Protein AF-W6KBL8-F1 (afdb_monomer)

Solvent-accessible surface area (backbone atoms only — not comparable to full-atom values): 14976 Å² total; per-residue (Å²): 140,79,85,90,79,92,74,89,77,80,84,77,80,88,79,75,90,82,82,80,81,74,83,72,82,70,74,77,72,78,68,74,76,51,72,66,57,53,53,54,50,49,52,50,50,54,51,51,50,53,50,50,50,52,51,50,53,54,51,51,52,51,51,52,50,50,53,53,52,49,62,70,53,56,78,75,76,64,87,72,65,50,51,77,51,69,94,42,101,85,59,87,68,71,50,71,43,69,75,46,93,86,44,93,59,48,64,60,52,51,45,53,49,50,49,50,40,51,37,35,68,67,40,39,48,91,84,60,44,69,62,30,46,54,51,34,45,72,43,28,32,70,72,50,42,53,50,48,41,51,67,35,55,74,64,38,51,53,59,55,38,43,76,69,43,39,36,32,48,57,49,75,78,46,69,45,80,74,47,69,81,47,103,65,32,38,32,29,41,34,36,31,38,42,41,33,22,45,88,83,42,81,76,47,78,43,47,35,42,30,44,38,28,36,32,68,41,51,86,80,44,51,80,80,49,31,79,82,36,65,50,22,59,27,34,69,39,79,50,76,46,77,53,83,77,90,79,82,84,82,131

Secondary structure (DSSP, 8-state):
-------PPPPPPP-----------------PPPHHHHHHHHHHHHHHHHHHHHHHHHHHHHHHHHHHHHHHHGGGG----EEEE-SSTT----EEEE--TTSTTHHHHHHHHHHHHHHHHH-B-TTTHHHHHHHHHHHB-HHHHHHHIIIIIIT-HHHHHHHTTEEEEEEEEEEEEEEE-SSSEEEEEEEEEEEEEETTEEEEEEEEEEEEEEEE-GGG--HHHHTT-TT-EEEEEEEEEEEP-S-SS--

Sequence (251 aa):
MLLNRRKKAKDPPPVDDFYSDGPKSETATVRAPKAADFDLAHRRVVFLLRGAVAVIVVLLFIVAILASTLRGLMPLKEIQLGLLRMDDPTSRVVWVEPVRKSVPGVELFTEAHIKRFLVNSQTIDGVSETERFQEAVWQSHPSIWERFRRERIANGAIQKAIDSGLVRSVSVHVVQKIESMTREVDKYRAEFTMVDRIKGQEVERKLVEAIVGIAYNPKEVSLEHRYMNPLGVQVVGFSMRFKENQNQEKE

Nearest PDB structures (foldseek):
  4lso-assembly1_A  TM=7.985E-01  e=1.225E-08  Bartonella quintana JK 31
  5wio-assembly2_C  TM=7.779E-01  e=5.196E-08  Escherichia coli
  5wip-assembly2_C  TM=7.722E-01  e=2.336E-07  Escherichia coli
  5wip-assembly1_D  TM=7.802E-01  e=3.929E-07  Escherichia coli
  5wio-assembly1_D  TM=8.032E-01  e=3.336E-06  Escherichia coli

Mean predicted aligned error: 17.06 Å

Foldseek 3Di:
DYDDDDDDDDDDDDDPPPDDDDPPPPPPPPPPQDVVNVVVVVVVVVVVVVVVVVVVVVVVVVVVVVVVVVVVVVVVPDPFQFDWDDPDPPDPDTDGHRDDPPDPCVVVLLVVLVQLLCQLLPWADPPCNVVSLVSNCQQADPVVNVVSCVPCPVVCVSVVCVVQQKTKGKAWDDKAFDDQPDPFKTKIKTWIWIFIDHPRDTDDIWIKIKIWIWGWDQPPADPVCCVVRVRSIHTHDIDMDTDDDPPPPDD

pLDDT: mean 76.27, std 18.08, range [33.31, 95.62]

Structure (mmCIF, N/CA/C/O backbone):
data_AF-W6KBL8-F1
#
_entry.id   AF-W6KBL8-F1
#
loop_
_atom_site.group_PDB
_atom_site.id
_atom_site.type_symbol
_atom_site.label_atom_id
_atom_site.label_alt_id
_atom_site.label_comp_id
_atom_site.label_asym_id
_atom_site.label_entity_id
_atom_site.label_seq_id
_atom_site.pdbx_PDB_ins_code
_atom_site.Cartn_x
_atom_site.Cartn_y
_atom_site.Cartn_z
_atom_site.occupancy
_atom_site.B_iso_or_equiv
_atom_site.auth_seq_id
_atom_site.auth_comp_id
_atom_site.auth_asym_id
_atom_site.auth_atom_id
_atom_site.pdbx_PDB_model_num
ATOM 1 N N . MET A 1 1 ? 136.025 -30.888 -56.648 1.00 36.19 1 MET A N 1
ATOM 2 C CA . MET A 1 1 ? 136.359 -31.075 -58.081 1.00 36.19 1 MET A CA 1
ATOM 3 C C . MET A 1 1 ? 135.172 -31.743 -58.750 1.00 36.19 1 MET A C 1
ATOM 5 O O . MET A 1 1 ? 134.634 -32.647 -58.143 1.00 36.19 1 MET A O 1
ATOM 9 N N . LEU A 1 2 ? 134.720 -31.464 -59.962 1.00 39.53 2 LEU A N 1
ATOM 10 C CA . LEU A 1 2 ? 134.805 -30.365 -60.921 1.00 39.53 2 LEU A CA 1
ATOM 11 C C . LEU A 1 2 ? 133.921 -30.864 -62.087 1.00 39.53 2 LEU A C 1
ATOM 13 O O . LEU A 1 2 ? 134.000 -32.037 -62.429 1.00 39.53 2 LEU A O 1
ATOM 17 N N . LEU A 1 3 ? 133.153 -29.956 -62.694 1.00 39.75 3 LEU A N 1
ATOM 18 C CA . LEU A 1 3 ? 132.587 -30.007 -64.055 1.00 39.75 3 LEU A CA 1
ATOM 19 C C . LEU A 1 3 ? 131.528 -31.096 -64.383 1.00 39.75 3 LEU A C 1
ATOM 21 O O . LEU A 1 3 ? 131.789 -32.287 -64.373 1.00 39.75 3 LEU A O 1
ATOM 25 N N . ASN A 1 4 ? 130.264 -30.732 -64.627 1.00 41.12 4 ASN A N 1
ATOM 26 C CA . ASN A 1 4 ? 129.718 -30.050 -65.818 1.00 41.12 4 ASN A CA 1
ATOM 27 C C . ASN A 1 4 ? 129.502 -30.998 -67.015 1.00 41.12 4 ASN A C 1
ATOM 29 O O . ASN A 1 4 ? 130.446 -31.373 -67.702 1.00 41.12 4 ASN A O 1
ATOM 33 N N . ARG A 1 5 ? 128.232 -31.281 -67.331 1.00 45.72 5 ARG A N 1
ATOM 34 C CA . ARG A 1 5 ? 127.760 -31.472 -68.712 1.00 45.72 5 ARG A CA 1
ATOM 35 C C . ARG A 1 5 ? 126.252 -31.224 -68.782 1.00 45.72 5 ARG A C 1
ATOM 37 O O . ARG A 1 5 ? 125.441 -32.080 -68.445 1.00 45.72 5 ARG A O 1
ATOM 44 N N . ARG A 1 6 ? 125.898 -30.022 -69.247 1.00 42.78 6 ARG A N 1
ATOM 45 C CA . ARG A 1 6 ? 124.558 -29.659 -69.727 1.00 42.78 6 ARG A CA 1
ATOM 46 C C . ARG A 1 6 ? 124.128 -30.624 -70.839 1.00 42.78 6 ARG A C 1
ATOM 48 O O . ARG A 1 6 ? 124.811 -30.722 -71.857 1.00 42.78 6 ARG A O 1
ATOM 55 N N . LYS A 1 7 ? 122.968 -31.262 -70.685 1.00 50.28 7 LYS A N 1
ATOM 56 C CA . LYS A 1 7 ? 122.177 -31.798 -71.800 1.00 50.28 7 LYS A CA 1
ATOM 57 C C . LYS A 1 7 ? 120.929 -30.930 -71.947 1.00 50.28 7 LYS A C 1
ATOM 59 O O . LYS A 1 7 ? 120.207 -30.723 -70.978 1.00 50.28 7 LYS A O 1
ATOM 64 N N . LYS A 1 8 ? 120.735 -30.396 -73.158 1.00 45.00 8 LYS A N 1
ATOM 65 C CA . LYS A 1 8 ? 119.541 -29.663 -73.592 1.00 45.00 8 LYS A CA 1
ATOM 66 C C . LYS A 1 8 ? 118.325 -30.583 -73.462 1.00 45.00 8 LYS A C 1
ATOM 68 O O . LYS A 1 8 ? 118.281 -31.616 -74.128 1.00 45.00 8 LYS A O 1
ATOM 73 N N . ALA A 1 9 ? 117.381 -30.213 -72.603 1.00 48.78 9 ALA A N 1
ATOM 74 C CA . ALA A 1 9 ? 116.055 -30.806 -72.578 1.00 48.78 9 ALA A CA 1
ATOM 75 C C . ALA A 1 9 ? 115.193 -30.118 -73.644 1.00 48.78 9 ALA A C 1
ATOM 77 O O . ALA A 1 9 ? 115.318 -28.922 -73.886 1.00 48.78 9 ALA A O 1
ATOM 78 N N . LYS A 1 10 ? 114.403 -30.940 -74.322 1.00 44.38 10 LYS A N 1
ATOM 79 C CA . LYS A 1 10 ? 113.497 -30.632 -75.423 1.00 44.38 10 LYS A CA 1
ATOM 80 C C . LYS A 1 10 ? 112.322 -29.812 -74.879 1.00 44.38 10 LYS A C 1
ATOM 82 O O . LYS A 1 10 ? 111.668 -30.280 -73.950 1.00 44.38 10 LYS A O 1
ATOM 87 N N . ASP A 1 11 ? 112.088 -28.625 -75.431 1.00 53.50 11 ASP A N 1
ATOM 88 C CA . ASP A 1 11 ? 110.960 -27.775 -75.040 1.00 53.50 11 ASP A CA 1
ATOM 89 C C . ASP A 1 11 ? 109.625 -28.507 -75.305 1.00 53.50 11 ASP A C 1
ATOM 91 O O . ASP A 1 11 ? 109.453 -29.081 -76.390 1.00 53.50 11 ASP A O 1
ATOM 95 N N . PRO A 1 12 ? 108.700 -28.559 -74.329 1.00 58.75 12 PRO A N 1
ATOM 96 C CA . PRO A 1 12 ? 107.363 -29.109 -74.526 1.00 58.75 12 PRO A CA 1
ATOM 97 C C . PRO A 1 12 ? 106.477 -28.161 -75.367 1.00 58.75 12 PRO A C 1
ATOM 99 O O . PRO A 1 12 ? 106.732 -26.956 -75.400 1.00 58.75 12 PRO A O 1
ATOM 102 N N . PRO A 1 13 ? 105.457 -28.697 -76.070 1.00 56.31 13 PRO A N 1
ATOM 103 C CA . PRO A 1 13 ? 104.569 -27.935 -76.956 1.00 56.31 13 PRO A CA 1
ATOM 104 C C . PRO A 1 13 ? 103.755 -26.870 -76.195 1.00 56.31 13 PRO A C 1
ATOM 106 O O . PRO A 1 13 ? 103.635 -26.968 -74.970 1.00 56.31 13 PRO A O 1
ATOM 109 N N . PRO A 1 14 ? 103.202 -25.858 -76.897 1.00 49.34 14 PRO A N 1
ATOM 110 C CA . PRO A 1 14 ? 102.476 -24.764 -76.262 1.00 49.34 14 PRO A CA 1
ATOM 111 C C . PRO A 1 14 ? 101.298 -25.318 -75.463 1.00 49.34 14 PRO A C 1
ATOM 113 O O . PRO A 1 14 ? 100.507 -26.112 -75.969 1.00 49.34 14 PRO A O 1
ATOM 116 N N . VAL A 1 15 ? 101.225 -24.925 -74.195 1.00 57.00 15 VAL A N 1
ATOM 117 C CA . VAL A 1 15 ? 100.073 -25.200 -73.342 1.00 57.00 15 VAL A CA 1
ATOM 118 C C . VAL A 1 15 ? 99.008 -24.193 -73.742 1.00 57.00 15 VAL A C 1
ATOM 120 O O . VAL A 1 15 ? 99.200 -22.992 -73.566 1.00 57.00 15 VAL A O 1
ATOM 123 N N . ASP A 1 16 ? 97.933 -24.698 -74.333 1.00 47.34 16 ASP A N 1
ATOM 124 C CA . ASP A 1 16 ? 96.733 -23.938 -74.647 1.00 47.34 16 ASP A CA 1
ATOM 125 C C . ASP A 1 16 ? 96.215 -23.220 -73.387 1.00 47.34 16 ASP A C 1
ATOM 127 O O . ASP A 1 16 ? 96.063 -23.829 -72.322 1.00 47.34 16 ASP A O 1
ATOM 131 N N . ASP A 1 17 ? 95.936 -21.922 -73.518 1.00 53.00 17 ASP A N 1
ATOM 132 C CA . ASP A 1 17 ? 95.279 -21.090 -72.510 1.00 53.00 17 ASP A CA 1
ATOM 133 C C . ASP A 1 17 ? 93.854 -21.613 -72.235 1.00 53.00 17 ASP A C 1
ATOM 135 O O . ASP A 1 17 ? 92.868 -21.136 -72.792 1.00 53.00 17 ASP A O 1
ATOM 139 N N . PHE A 1 18 ? 93.733 -22.600 -71.347 1.00 46.94 18 PHE A N 1
ATOM 140 C CA . PHE A 1 18 ? 92.461 -23.111 -70.814 1.00 46.94 18 PHE A CA 1
ATOM 141 C C . PHE A 1 18 ? 92.237 -22.708 -69.347 1.00 46.94 18 PHE A C 1
ATOM 143 O O . PHE A 1 18 ? 91.668 -23.457 -68.556 1.00 46.94 18 PHE A O 1
ATOM 150 N N . TYR A 1 19 ? 92.664 -21.500 -68.971 1.00 46.91 19 TYR A N 1
ATOM 151 C CA . TYR A 1 19 ? 92.296 -20.867 -67.700 1.00 46.91 19 TYR A CA 1
ATOM 152 C C . TYR A 1 19 ? 91.869 -19.407 -67.920 1.00 46.91 19 TYR A C 1
ATOM 154 O O . TYR A 1 19 ? 92.512 -18.462 -67.472 1.00 46.91 19 TYR A O 1
ATOM 162 N N . SER A 1 20 ? 90.729 -19.224 -68.582 1.00 51.75 20 SER A N 1
ATOM 163 C CA . SER A 1 20 ? 89.837 -18.093 -68.314 1.00 51.75 20 SER A CA 1
ATOM 164 C C . SER A 1 20 ? 88.489 -18.671 -67.918 1.00 51.75 20 SER A C 1
ATOM 166 O O . SER A 1 20 ? 88.035 -19.626 -68.535 1.00 51.75 20 SER A O 1
ATOM 168 N N . ASP A 1 21 ? 87.875 -18.069 -66.904 1.00 47.59 21 ASP A N 1
ATOM 169 C CA . ASP A 1 21 ? 86.508 -18.318 -66.421 1.00 47.59 21 ASP A CA 1
ATOM 170 C C . ASP A 1 21 ? 86.393 -19.241 -65.201 1.00 47.59 21 ASP A C 1
ATOM 172 O O . ASP A 1 21 ? 85.546 -20.125 -65.101 1.00 47.59 21 ASP A O 1
ATOM 176 N N . GLY A 1 22 ? 87.182 -18.929 -64.172 1.00 37.47 22 GLY A N 1
ATOM 177 C CA . GLY A 1 22 ? 86.629 -18.974 -62.820 1.00 37.47 22 GLY A CA 1
ATOM 178 C C . GLY A 1 22 ? 85.682 -17.777 -62.633 1.00 37.47 22 GLY A C 1
ATOM 179 O O . GLY A 1 22 ? 86.080 -16.659 -62.983 1.00 37.47 22 GLY A O 1
ATOM 180 N N . PRO A 1 23 ? 84.455 -17.946 -62.095 1.00 43.03 23 PRO A N 1
ATOM 181 C CA . PRO A 1 23 ? 83.617 -16.810 -61.746 1.00 43.03 23 PRO A CA 1
ATOM 182 C C . PRO A 1 23 ? 84.360 -16.012 -60.680 1.00 43.03 23 PRO A C 1
ATOM 184 O O . PRO A 1 23 ? 84.556 -16.466 -59.551 1.00 43.03 23 PRO A O 1
ATOM 187 N N . LYS A 1 24 ? 84.831 -14.828 -61.076 1.00 43.84 24 LYS A N 1
ATOM 188 C CA . LYS A 1 24 ? 85.372 -13.830 -60.162 1.00 43.84 24 LYS A CA 1
ATOM 189 C C . LYS A 1 24 ? 84.345 -13.675 -59.052 1.00 43.84 24 LYS A C 1
ATOM 191 O O . LYS A 1 24 ? 83.178 -13.410 -59.330 1.00 43.84 24 LYS A O 1
ATOM 196 N N . SER A 1 25 ? 84.781 -13.865 -57.813 1.00 48.38 25 SER A N 1
ATOM 197 C CA . SER A 1 25 ? 84.061 -13.386 -56.648 1.00 48.38 25 SER A CA 1
ATOM 198 C C . SER A 1 25 ? 83.853 -11.887 -56.846 1.00 48.38 25 SER A C 1
ATOM 200 O O . SER A 1 25 ? 84.736 -11.083 -56.537 1.00 48.38 25 SER A O 1
ATOM 202 N N . GLU A 1 26 ? 82.719 -11.516 -57.434 1.00 43.75 26 GLU A N 1
ATOM 203 C CA . GLU A 1 26 ? 82.198 -10.171 -57.334 1.00 43.75 26 GLU A CA 1
ATOM 204 C C . GLU A 1 26 ? 81.970 -9.966 -55.846 1.00 43.75 26 GLU A C 1
ATOM 206 O O . GLU A 1 26 ? 81.033 -10.487 -55.241 1.00 43.75 26 GLU A O 1
ATOM 211 N N . THR A 1 27 ? 82.902 -9.243 -55.234 1.00 46.16 27 THR A N 1
ATOM 212 C CA . THR A 1 27 ? 82.607 -8.388 -54.102 1.00 46.16 27 THR A CA 1
ATOM 213 C C . THR A 1 27 ? 81.284 -7.715 -54.424 1.00 46.16 27 THR A C 1
ATOM 215 O O . THR A 1 27 ? 81.228 -6.813 -55.260 1.00 46.16 27 THR A O 1
ATOM 218 N N . ALA A 1 28 ? 80.205 -8.222 -53.820 1.00 43.16 28 ALA A N 1
ATOM 219 C CA . ALA A 1 28 ? 78.905 -7.593 -53.864 1.00 43.16 28 ALA A CA 1
ATOM 220 C C . ALA A 1 28 ? 79.136 -6.187 -53.332 1.00 43.16 28 ALA A C 1
ATOM 222 O O . ALA A 1 28 ? 79.302 -5.972 -52.131 1.00 43.16 28 ALA A O 1
ATOM 223 N N . THR A 1 29 ? 79.277 -5.242 -54.257 1.00 48.44 29 THR A N 1
ATOM 224 C CA . THR A 1 29 ? 79.343 -3.835 -53.931 1.00 48.44 29 THR A CA 1
ATOM 225 C C . THR A 1 29 ? 78.050 -3.580 -53.186 1.00 48.44 29 THR A C 1
ATOM 227 O O . THR A 1 29 ? 76.962 -3.631 -53.761 1.00 48.44 29 THR A O 1
ATOM 230 N N . VAL A 1 30 ? 78.153 -3.401 -51.868 1.00 55.72 30 VAL A N 1
ATOM 231 C CA . VAL A 1 30 ? 77.074 -2.840 -51.069 1.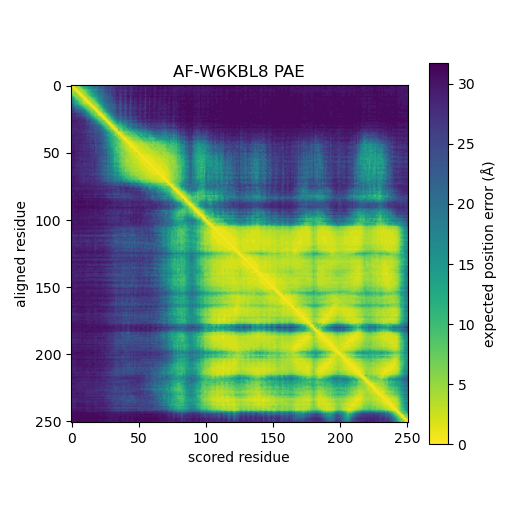00 55.72 30 VAL A CA 1
ATOM 232 C C . VAL A 1 30 ? 76.891 -1.450 -51.650 1.00 55.72 30 VAL A C 1
ATOM 234 O O . VAL A 1 30 ? 77.595 -0.505 -51.298 1.00 55.72 30 VAL A O 1
ATOM 237 N N . ARG A 1 31 ? 76.030 -1.360 -52.667 1.00 53.22 31 ARG A N 1
ATOM 238 C CA . ARG A 1 31 ? 75.620 -0.107 -53.275 1.00 53.22 31 ARG A CA 1
ATOM 239 C C . ARG A 1 31 ? 75.037 0.681 -52.121 1.00 53.22 31 ARG A C 1
ATOM 241 O O . ARG A 1 31 ? 73.985 0.313 -51.604 1.00 53.22 31 ARG A O 1
ATOM 248 N N . ALA A 1 32 ? 75.754 1.717 -51.691 1.00 56.62 32 ALA A N 1
ATOM 249 C CA . ALA A 1 32 ? 75.204 2.694 -50.775 1.00 56.62 32 ALA A CA 1
ATOM 250 C C . ALA A 1 32 ? 73.846 3.115 -51.363 1.00 56.62 32 ALA A C 1
ATOM 252 O O . ALA A 1 32 ? 73.817 3.518 -52.534 1.00 56.62 32 ALA A O 1
ATOM 253 N N . PRO A 1 33 ? 72.734 2.913 -50.634 1.00 54.62 33 PRO A N 1
ATOM 254 C CA . PRO A 1 33 ? 71.411 3.194 -51.163 1.00 54.62 33 PRO A CA 1
ATOM 255 C C . PRO A 1 33 ? 71.397 4.633 -51.667 1.00 54.62 33 PRO A C 1
ATOM 257 O O . PRO A 1 33 ? 71.749 5.562 -50.935 1.00 54.62 33 PRO A O 1
ATOM 260 N N . LYS A 1 34 ? 71.079 4.816 -52.954 1.00 57.50 34 LYS A N 1
ATOM 261 C CA . LYS A 1 34 ? 71.002 6.161 -53.526 1.00 57.50 34 LYS A CA 1
ATOM 262 C C . LYS A 1 34 ? 69.910 6.902 -52.756 1.00 57.50 34 LYS A C 1
ATOM 264 O O . LYS A 1 34 ? 68.898 6.300 -52.414 1.00 57.50 34 LYS A O 1
ATOM 269 N N . ALA A 1 35 ? 70.077 8.200 -52.502 1.00 59.44 35 ALA A N 1
ATOM 270 C CA . ALA A 1 35 ? 69.081 9.004 -51.779 1.00 59.44 35 ALA A CA 1
ATOM 271 C C . ALA A 1 35 ? 67.643 8.822 -52.328 1.00 59.44 35 ALA A C 1
ATOM 273 O O . ALA A 1 35 ? 66.684 8.764 -51.566 1.00 59.44 35 ALA A O 1
ATOM 274 N N . ALA A 1 36 ? 67.511 8.589 -53.639 1.00 59.56 36 ALA A N 1
ATOM 275 C CA . ALA A 1 36 ? 66.246 8.274 -54.302 1.00 59.56 36 ALA A CA 1
ATOM 276 C C . ALA A 1 36 ? 65.586 6.947 -53.852 1.00 59.56 36 ALA A C 1
ATOM 278 O O . ALA A 1 36 ? 64.358 6.860 -53.819 1.00 59.56 36 ALA A O 1
ATOM 279 N N . ASP A 1 37 ? 66.367 5.925 -53.485 1.00 59.69 37 ASP A N 1
ATOM 280 C CA . ASP A 1 37 ? 65.857 4.640 -52.983 1.00 59.69 37 ASP A CA 1
ATOM 281 C C . ASP A 1 37 ? 65.276 4.797 -51.567 1.00 59.69 37 ASP A C 1
ATOM 283 O O . ASP A 1 37 ? 64.250 4.192 -51.241 1.00 59.69 37 ASP A O 1
ATOM 287 N N . PHE A 1 38 ? 65.870 5.677 -50.748 1.00 61.12 38 PHE A N 1
ATOM 288 C CA . PHE A 1 38 ? 65.304 6.067 -49.454 1.00 61.12 38 PHE A CA 1
ATOM 289 C C . PHE A 1 38 ? 64.008 6.857 -49.614 1.00 61.12 38 PHE A C 1
ATOM 291 O O . PHE A 1 38 ? 63.047 6.561 -48.905 1.00 61.12 38 PHE A O 1
ATOM 298 N N . ASP A 1 39 ? 63.936 7.802 -50.550 1.00 63.56 39 ASP A N 1
ATOM 299 C CA . ASP A 1 39 ? 62.726 8.600 -50.782 1.00 63.56 39 ASP A CA 1
ATOM 300 C C . ASP A 1 39 ? 61.550 7.743 -51.276 1.00 63.56 39 ASP A C 1
ATOM 302 O O . ASP A 1 39 ? 60.413 7.899 -50.820 1.00 63.56 39 ASP A O 1
ATOM 306 N N . LEU A 1 40 ? 61.811 6.779 -52.165 1.00 66.12 40 LEU A N 1
ATOM 307 C CA . LEU A 1 40 ? 60.808 5.818 -52.636 1.00 66.12 40 LEU A CA 1
ATOM 308 C C . LEU A 1 40 ? 60.328 4.887 -51.513 1.00 66.12 40 LEU A C 1
ATOM 310 O O . LEU A 1 40 ? 59.125 4.622 -51.412 1.00 66.12 40 LEU A O 1
ATOM 314 N N . ALA A 1 41 ? 61.235 4.416 -50.652 1.00 69.06 41 ALA A N 1
ATOM 315 C CA . ALA A 1 41 ? 60.888 3.603 -49.490 1.00 69.06 41 ALA A CA 1
ATOM 316 C C . ALA A 1 41 ? 60.059 4.397 -48.464 1.00 69.06 41 ALA A C 1
ATOM 318 O O . ALA A 1 41 ? 59.000 3.928 -48.042 1.00 69.06 41 ALA A O 1
ATOM 319 N N . HIS A 1 42 ? 60.458 5.630 -48.137 1.00 73.62 42 HIS A N 1
ATOM 320 C CA . HIS A 1 42 ? 59.713 6.509 -47.230 1.00 73.62 42 HIS A CA 1
ATOM 321 C C . HIS A 1 42 ? 58.325 6.836 -47.776 1.00 73.62 42 HIS A C 1
ATOM 323 O O . HIS A 1 42 ? 57.342 6.778 -47.041 1.00 73.62 42 HIS A O 1
ATOM 329 N N . ARG A 1 43 ? 58.200 7.105 -49.080 1.00 73.62 43 ARG A N 1
ATOM 330 C CA . ARG A 1 43 ? 56.905 7.398 -49.706 1.00 73.62 43 ARG A CA 1
ATOM 331 C C . ARG A 1 43 ? 55.947 6.205 -49.649 1.00 73.62 43 ARG A C 1
ATOM 333 O O . ARG A 1 43 ? 54.755 6.401 -49.417 1.00 73.62 43 ARG A O 1
ATOM 340 N N . ARG A 1 44 ? 56.456 4.977 -49.800 1.00 75.81 44 ARG A N 1
ATOM 341 C CA . ARG A 1 44 ? 55.668 3.742 -49.631 1.00 75.81 44 ARG A CA 1
ATOM 342 C C . ARG A 1 44 ? 55.263 3.519 -48.176 1.00 75.81 44 ARG A C 1
ATOM 344 O O . ARG A 1 44 ? 54.100 3.222 -47.923 1.00 75.81 44 ARG A O 1
ATOM 351 N N . VAL A 1 45 ? 56.175 3.722 -47.224 1.00 80.81 45 VAL A N 1
ATOM 352 C CA . VAL A 1 45 ? 55.881 3.595 -45.786 1.00 80.81 45 VAL A CA 1
ATOM 353 C C . VAL A 1 45 ? 54.8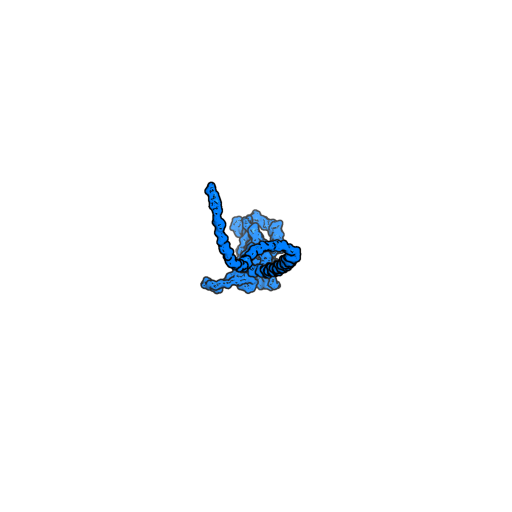47 4.629 -45.343 1.00 80.81 45 VAL A C 1
ATOM 355 O O . VAL A 1 45 ? 53.879 4.270 -44.686 1.00 80.81 45 VAL A O 1
ATOM 358 N N . VAL A 1 46 ? 54.975 5.890 -45.765 1.00 80.56 46 VAL A N 1
ATOM 359 C CA . VAL A 1 46 ? 53.992 6.947 -45.474 1.00 80.56 46 VAL A CA 1
ATOM 360 C C . VAL A 1 46 ? 52.630 6.625 -46.092 1.00 80.56 46 VAL A C 1
ATOM 362 O O . VAL A 1 46 ? 51.600 6.868 -45.464 1.00 80.56 46 VAL A O 1
ATOM 365 N N . PHE A 1 47 ? 52.596 6.053 -47.299 1.00 80.38 47 PHE A N 1
ATOM 366 C CA . PHE A 1 47 ? 51.348 5.622 -47.931 1.00 80.38 47 PHE A CA 1
ATOM 367 C C . PHE A 1 47 ? 50.675 4.476 -47.160 1.00 80.38 47 PHE A C 1
ATOM 369 O O . PHE A 1 47 ? 49.480 4.548 -46.878 1.00 80.38 47 PHE A O 1
ATOM 376 N N . LEU A 1 48 ? 51.444 3.465 -46.744 1.00 84.38 48 LEU A N 1
ATOM 377 C CA . LEU A 1 48 ? 50.948 2.366 -45.911 1.00 84.38 48 LEU A CA 1
ATOM 378 C C . LEU A 1 48 ? 50.473 2.857 -44.539 1.00 84.38 48 LEU A C 1
ATOM 380 O O . LEU A 1 48 ? 49.417 2.434 -44.078 1.00 84.38 48 LEU A O 1
ATOM 384 N N . LEU A 1 49 ? 51.197 3.793 -43.918 1.00 85.19 49 LEU A N 1
ATOM 385 C CA . LEU A 1 49 ? 50.825 4.373 -42.628 1.00 85.19 49 LEU A CA 1
ATOM 386 C C . LEU A 1 49 ? 49.507 5.154 -42.729 1.00 85.19 49 LEU A C 1
ATOM 388 O O . LEU A 1 49 ? 48.640 5.015 -41.873 1.00 85.19 49 LEU A O 1
ATOM 392 N N . ARG A 1 50 ? 49.313 5.926 -43.806 1.00 84.69 50 ARG A N 1
ATOM 393 C CA . ARG A 1 50 ? 48.043 6.621 -44.082 1.00 84.69 50 ARG A CA 1
ATOM 394 C C . ARG A 1 50 ? 46.894 5.640 -44.310 1.00 84.69 50 ARG A C 1
ATOM 396 O O . ARG A 1 50 ? 45.801 5.872 -43.801 1.00 84.69 50 ARG A O 1
ATOM 403 N N . GLY A 1 51 ? 47.146 4.539 -45.019 1.00 88.12 51 GLY A N 1
ATOM 404 C CA . GLY A 1 51 ? 46.177 3.455 -45.188 1.00 88.12 51 GLY A CA 1
ATOM 405 C C . GLY A 1 51 ? 45.795 2.801 -43.857 1.00 88.12 51 GLY A C 1
ATOM 406 O O . GLY A 1 51 ? 44.612 2.644 -43.568 1.00 88.12 51 GLY A O 1
ATOM 407 N N . ALA A 1 52 ? 46.777 2.498 -43.007 1.00 87.62 52 ALA A N 1
ATOM 408 C CA . ALA A 1 52 ? 46.547 1.928 -41.681 1.00 87.62 52 ALA A CA 1
ATOM 409 C C . ALA A 1 52 ? 45.743 2.876 -40.775 1.00 87.62 52 ALA A C 1
ATOM 411 O O . ALA A 1 52 ? 44.792 2.447 -40.127 1.00 87.62 52 ALA A O 1
ATOM 412 N N . VAL A 1 53 ? 46.064 4.175 -40.781 1.00 90.88 53 VAL A N 1
ATOM 413 C CA . VAL A 1 53 ? 45.299 5.192 -40.042 1.00 90.88 53 VAL A CA 1
ATOM 414 C C . VAL A 1 53 ? 43.854 5.262 -40.542 1.00 90.88 53 VAL A C 1
ATOM 416 O O . VAL A 1 53 ? 42.938 5.288 -39.724 1.00 90.88 53 VAL A O 1
ATOM 419 N N . ALA A 1 54 ? 43.623 5.223 -41.858 1.00 88.94 54 ALA A N 1
ATOM 420 C CA . ALA A 1 54 ? 42.269 5.209 -42.414 1.00 88.94 54 ALA A CA 1
ATOM 421 C C . ALA A 1 54 ? 41.469 3.977 -41.952 1.00 88.94 54 ALA A C 1
ATOM 423 O O . ALA A 1 54 ? 40.318 4.112 -41.539 1.00 88.94 54 ALA A O 1
ATOM 424 N N . VAL A 1 55 ? 42.090 2.793 -41.942 1.00 91.94 55 VAL A N 1
ATOM 425 C CA . VAL A 1 55 ? 41.462 1.557 -41.448 1.00 91.94 55 VAL A CA 1
ATOM 426 C C . VAL A 1 55 ? 41.125 1.655 -39.958 1.00 91.94 55 VAL A C 1
ATOM 428 O O . VAL A 1 55 ? 40.023 1.282 -39.564 1.00 91.94 55 VAL A O 1
ATOM 431 N N . ILE A 1 56 ? 42.024 2.205 -39.134 1.00 93.00 56 ILE A N 1
ATOM 432 C CA . ILE A 1 56 ? 41.788 2.397 -37.693 1.00 93.00 56 ILE A CA 1
ATOM 433 C C . ILE A 1 56 ? 40.620 3.359 -37.449 1.00 93.00 56 ILE A C 1
ATOM 435 O O . ILE A 1 56 ? 39.765 3.080 -36.610 1.00 93.00 56 ILE A O 1
ATOM 439 N N . VAL A 1 57 ? 40.545 4.466 -38.193 1.00 92.81 57 VAL A N 1
ATOM 440 C CA . VAL A 1 57 ? 39.445 5.437 -38.072 1.00 92.81 57 VAL A CA 1
ATOM 441 C C . VAL A 1 57 ? 38.105 4.794 -38.432 1.00 92.81 57 VAL A C 1
ATOM 443 O O . VAL A 1 57 ? 37.126 4.974 -37.708 1.00 92.81 57 VAL A O 1
ATOM 446 N N . VAL A 1 58 ? 38.060 3.995 -39.501 1.00 94.94 58 VAL A N 1
ATOM 447 C CA . VAL A 1 58 ? 36.850 3.254 -39.890 1.00 94.94 58 VAL A CA 1
ATOM 448 C C . VAL A 1 58 ? 36.454 2.241 -38.812 1.00 94.94 58 VAL A C 1
ATOM 450 O O . VAL A 1 58 ? 35.283 2.165 -38.442 1.00 94.94 58 VAL A O 1
ATOM 453 N N . LEU A 1 59 ? 37.420 1.510 -38.250 1.00 94.31 59 LEU A N 1
ATOM 454 C CA . LEU A 1 59 ? 37.189 0.566 -37.152 1.00 94.31 59 LEU A CA 1
ATOM 455 C C . LEU A 1 59 ? 36.627 1.254 -35.903 1.00 94.31 59 LEU A C 1
ATOM 457 O O . LEU A 1 59 ? 35.661 0.763 -35.323 1.00 94.31 59 LEU A O 1
ATOM 461 N N . LEU A 1 60 ? 37.174 2.410 -35.518 1.00 94.31 60 LEU A N 1
ATOM 462 C CA . LEU A 1 60 ? 36.651 3.203 -34.402 1.00 94.31 60 LEU A CA 1
ATOM 463 C C . LEU A 1 60 ? 35.209 3.648 -34.649 1.00 94.31 60 LEU A C 1
ATOM 465 O O . LEU A 1 60 ? 34.389 3.611 -33.731 1.00 94.31 60 LEU A O 1
ATOM 469 N N . PHE A 1 61 ? 34.878 4.013 -35.887 1.00 94.94 61 PHE A N 1
ATOM 470 C CA . PHE A 1 61 ? 33.519 4.395 -36.257 1.00 94.94 61 PHE A CA 1
ATOM 471 C C . PHE A 1 61 ? 32.540 3.221 -36.122 1.00 94.94 61 PHE A C 1
ATOM 473 O O . PHE A 1 61 ? 31.457 3.371 -35.558 1.00 94.94 61 PHE A O 1
ATOM 480 N N . ILE A 1 62 ? 32.945 2.026 -36.562 1.00 94.88 62 ILE A N 1
ATOM 481 C CA . ILE A 1 62 ? 32.152 0.797 -36.414 1.00 94.88 62 ILE A CA 1
ATOM 482 C C . ILE A 1 62 ? 31.947 0.457 -34.933 1.00 94.88 62 ILE A C 1
ATOM 484 O O . ILE A 1 62 ? 30.826 0.158 -34.524 1.00 94.88 62 ILE A O 1
ATOM 488 N N . VAL A 1 63 ? 32.994 0.548 -34.108 1.00 94.50 63 VAL A N 1
ATOM 489 C CA . VAL A 1 63 ? 32.897 0.306 -32.658 1.00 94.50 63 VAL A CA 1
ATOM 490 C C . VAL A 1 63 ? 31.961 1.314 -31.987 1.00 94.50 63 VAL A C 1
ATOM 492 O O . VAL A 1 63 ? 31.153 0.925 -31.144 1.00 94.50 63 VAL A O 1
ATOM 495 N N . ALA A 1 64 ? 32.004 2.588 -32.383 1.00 91.88 64 ALA A N 1
ATOM 496 C CA . ALA A 1 64 ? 31.096 3.609 -31.866 1.00 91.88 64 ALA A CA 1
ATOM 497 C C . ALA A 1 64 ? 29.628 3.322 -32.232 1.00 91.88 64 ALA A C 1
ATOM 499 O O . ALA A 1 64 ? 28.742 3.453 -31.384 1.00 91.88 64 ALA A O 1
ATOM 500 N N . ILE A 1 65 ? 29.366 2.872 -33.465 1.00 93.00 65 ILE A N 1
ATOM 501 C CA . ILE A 1 65 ? 28.026 2.449 -33.898 1.00 93.00 65 ILE A CA 1
ATOM 502 C C . ILE A 1 65 ? 27.567 1.233 -33.088 1.00 93.00 65 ILE A C 1
ATOM 504 O O . ILE A 1 65 ? 26.457 1.244 -32.557 1.00 93.00 65 ILE A O 1
ATOM 508 N N . LEU A 1 66 ? 28.421 0.220 -32.920 1.00 90.44 66 LEU A N 1
ATOM 509 C CA . LEU A 1 66 ? 28.109 -0.962 -32.113 1.00 90.44 66 LEU A CA 1
ATOM 510 C C . LEU A 1 66 ? 27.775 -0.582 -30.666 1.00 90.44 66 LEU A C 1
ATOM 512 O O . LEU A 1 66 ? 26.748 -1.013 -30.148 1.00 90.44 66 LEU A O 1
ATOM 516 N N . ALA A 1 67 ? 28.569 0.285 -30.036 1.00 88.00 67 ALA A N 1
ATOM 517 C CA . ALA A 1 67 ? 28.303 0.775 -28.685 1.00 88.00 67 ALA A CA 1
ATOM 518 C C . ALA A 1 67 ? 26.965 1.533 -28.591 1.00 88.00 67 ALA A C 1
ATOM 520 O O . ALA A 1 67 ? 26.208 1.339 -27.638 1.00 88.00 67 ALA A O 1
ATOM 521 N N . SER A 1 68 ? 26.641 2.350 -29.598 1.00 88.00 68 SER A N 1
ATOM 522 C CA . SER A 1 68 ? 25.354 3.050 -29.691 1.00 88.00 68 SER A CA 1
ATOM 523 C C . SER A 1 68 ? 24.179 2.072 -29.807 1.00 88.00 68 SER A C 1
ATOM 525 O O . SER A 1 68 ? 23.200 2.182 -29.067 1.00 88.00 68 SER A O 1
ATOM 527 N N . THR A 1 69 ? 24.300 1.051 -30.662 1.00 85.81 69 THR A N 1
ATOM 528 C CA . THR A 1 69 ? 23.272 0.006 -30.791 1.00 85.81 69 THR A CA 1
ATOM 529 C C . THR A 1 69 ? 23.117 -0.806 -29.505 1.00 85.81 69 THR A C 1
ATOM 531 O O . THR A 1 69 ? 21.995 -0.976 -29.039 1.00 85.81 69 THR A O 1
ATOM 534 N N . LEU A 1 70 ? 24.209 -1.214 -28.848 1.00 83.44 70 LEU A N 1
ATOM 535 C CA . LEU A 1 70 ? 24.157 -1.917 -27.560 1.00 83.44 70 LEU A CA 1
ATOM 536 C C . LEU A 1 70 ? 23.458 -1.091 -26.478 1.00 83.44 70 LEU A C 1
ATOM 538 O O . LEU A 1 70 ? 22.683 -1.637 -25.694 1.00 83.44 70 LEU A O 1
ATOM 542 N N . ARG A 1 71 ? 23.678 0.228 -26.456 1.00 81.12 71 ARG A N 1
ATOM 543 C CA . ARG A 1 71 ? 22.974 1.135 -25.541 1.00 81.12 71 ARG A CA 1
ATOM 544 C C . ARG A 1 71 ? 21.462 1.131 -25.784 1.00 81.12 71 ARG A C 1
ATOM 546 O O . ARG A 1 71 ? 20.701 1.185 -24.824 1.00 81.12 71 ARG A O 1
ATOM 553 N N . GLY A 1 72 ? 21.036 1.012 -27.041 1.00 76.25 72 GLY A N 1
ATOM 554 C CA . GLY A 1 72 ? 19.630 0.852 -27.421 1.00 76.25 72 GLY A CA 1
ATOM 555 C C . GLY A 1 72 ? 19.030 -0.518 -27.079 1.00 76.25 72 GLY A C 1
ATOM 556 O O . GLY A 1 72 ? 17.825 -0.601 -26.865 1.00 76.25 72 GLY A O 1
ATOM 557 N N . LEU A 1 73 ? 19.847 -1.577 -26.983 1.00 72.88 73 LEU A N 1
ATOM 558 C CA . LEU A 1 73 ? 19.412 -2.924 -26.573 1.00 72.88 73 LEU A CA 1
ATOM 559 C C . LEU A 1 73 ? 19.438 -3.157 -25.052 1.00 72.88 73 LEU A C 1
ATOM 561 O O . LEU A 1 73 ? 18.778 -4.072 -24.562 1.00 72.88 73 LEU A O 1
ATOM 565 N N . MET A 1 74 ? 20.151 -2.323 -24.290 1.00 66.31 74 MET A N 1
ATOM 566 C CA . MET A 1 74 ? 20.196 -2.383 -22.826 1.00 66.31 74 MET A CA 1
ATOM 567 C C . MET A 1 74 ? 18.818 -2.423 -22.119 1.00 66.31 74 MET A C 1
ATOM 569 O O . MET A 1 74 ? 18.706 -3.176 -21.150 1.00 66.31 74 MET A O 1
ATOM 573 N N . PRO A 1 75 ? 17.753 -1.717 -22.566 1.00 60.28 75 PRO A N 1
ATOM 574 C CA . PRO A 1 75 ? 16.448 -1.780 -21.898 1.00 60.28 75 PRO A CA 1
ATOM 575 C C . PRO A 1 75 ? 15.717 -3.126 -22.037 1.00 60.28 75 PRO A C 1
ATOM 577 O O . PRO A 1 75 ? 14.690 -3.321 -21.398 1.00 60.28 75 PRO A O 1
ATOM 580 N N . LEU A 1 76 ? 16.203 -4.077 -22.846 1.00 56.34 76 LEU A N 1
ATOM 581 C CA . LEU A 1 76 ? 15.491 -5.342 -23.069 1.00 56.34 76 LEU A CA 1
ATOM 582 C C . LEU A 1 76 ? 15.706 -6.381 -21.954 1.00 56.34 76 LEU A C 1
ATOM 584 O O . LEU A 1 76 ? 14.983 -7.372 -21.892 1.00 56.34 76 LEU A O 1
ATOM 588 N N . LYS A 1 77 ? 16.683 -6.165 -21.065 1.00 53.19 77 LYS A N 1
ATOM 589 C CA . LYS A 1 77 ? 17.037 -7.096 -19.981 1.00 53.19 77 LYS A CA 1
ATOM 590 C C . LYS A 1 77 ? 16.479 -6.665 -18.621 1.00 53.19 77 LYS A C 1
ATOM 592 O O . LYS A 1 77 ? 17.132 -6.835 -17.594 1.00 53.19 77 LYS A O 1
ATOM 597 N N . GLU A 1 78 ? 15.283 -6.090 -18.602 1.00 56.59 78 GLU A N 1
ATOM 598 C CA . GLU A 1 78 ? 14.580 -5.836 -17.348 1.00 56.59 78 GLU A CA 1
ATOM 599 C C . GLU A 1 78 ? 13.996 -7.152 -16.820 1.00 56.59 78 GLU A C 1
ATOM 601 O O . GLU A 1 78 ? 13.207 -7.812 -17.495 1.00 56.59 78 GLU A O 1
ATOM 606 N N . ILE A 1 79 ? 14.398 -7.550 -15.610 1.00 54.72 79 ILE A N 1
ATOM 607 C CA . ILE A 1 79 ? 13.771 -8.657 -14.884 1.00 54.72 79 ILE A CA 1
ATOM 608 C C . ILE A 1 79 ? 12.343 -8.207 -14.560 1.00 54.72 79 ILE A C 1
ATOM 610 O O . ILE A 1 79 ? 12.118 -7.425 -13.635 1.00 54.72 79 ILE A O 1
ATOM 614 N N . GLN A 1 80 ? 11.383 -8.640 -15.373 1.00 54.19 80 GLN A N 1
ATOM 615 C CA . GLN A 1 80 ? 9.970 -8.374 -15.142 1.00 54.19 80 GLN A CA 1
ATOM 616 C C . GLN A 1 80 ? 9.462 -9.391 -14.126 1.00 54.19 80 GLN A C 1
ATOM 618 O O . GLN A 1 80 ? 9.513 -10.598 -14.361 1.00 54.19 80 GLN A O 1
ATOM 623 N N . LEU A 1 81 ? 8.992 -8.898 -12.981 1.00 52.16 81 LEU A N 1
ATOM 624 C CA . LEU A 1 81 ? 8.225 -9.717 -12.051 1.00 52.16 81 LEU A CA 1
ATOM 625 C C . LEU A 1 81 ? 6.977 -10.199 -12.799 1.00 52.16 81 LEU A C 1
ATOM 627 O O . LEU A 1 81 ? 6.346 -9.426 -13.521 1.00 52.16 81 LEU A O 1
ATOM 631 N N . GLY A 1 82 ? 6.668 -11.484 -12.686 1.00 54.81 82 GLY A N 1
ATOM 632 C CA . GLY A 1 82 ? 5.501 -12.071 -13.326 1.00 54.81 82 GLY A CA 1
ATOM 633 C C . GLY A 1 82 ? 4.513 -12.569 -12.289 1.00 54.81 82 GLY A C 1
ATOM 634 O O . GLY A 1 82 ? 4.916 -13.098 -11.252 1.00 54.81 82 GLY A O 1
ATOM 635 N N . LEU A 1 83 ? 3.222 -12.392 -12.563 1.00 57.72 83 LEU A N 1
ATOM 636 C CA . LEU A 1 83 ? 2.179 -13.047 -11.781 1.00 57.72 83 LEU A CA 1
ATOM 637 C C . LEU A 1 83 ? 2.109 -14.507 -12.224 1.00 57.72 83 LEU A C 1
ATOM 639 O O . LEU A 1 83 ? 1.985 -14.789 -13.416 1.00 57.72 83 LEU A O 1
ATOM 643 N N . LEU A 1 84 ? 2.215 -15.424 -11.263 1.00 61.91 84 LEU A N 1
ATOM 644 C CA . LEU A 1 84 ? 2.048 -16.848 -11.520 1.00 61.91 84 LEU A CA 1
ATOM 645 C C . LEU A 1 84 ? 0.556 -17.155 -11.479 1.00 61.91 84 LEU A C 1
ATOM 647 O O . LEU A 1 84 ? -0.072 -17.083 -10.422 1.00 61.91 84 LEU A O 1
ATOM 651 N N . ARG A 1 85 ? -0.009 -17.492 -12.635 1.00 54.53 85 ARG A N 1
ATOM 652 C CA . ARG A 1 85 ? -1.368 -18.015 -12.726 1.00 54.53 85 ARG A CA 1
ATOM 653 C C . ARG A 1 85 ? -1.313 -19.539 -12.753 1.00 54.53 85 ARG A C 1
ATOM 655 O O . ARG A 1 85 ? -0.644 -20.116 -13.609 1.00 54.53 85 ARG A O 1
ATOM 662 N N . MET A 1 86 ? -2.016 -20.173 -11.818 1.00 56.62 86 MET A N 1
ATOM 663 C CA . MET A 1 86 ? -2.260 -21.615 -11.816 1.00 56.62 86 MET A CA 1
ATOM 664 C C . MET A 1 86 ? -3.746 -21.836 -12.082 1.00 56.62 86 MET A C 1
ATOM 666 O O . MET A 1 86 ? -4.575 -21.413 -11.280 1.00 56.62 86 MET A O 1
ATOM 670 N N . ASP A 1 87 ? -4.082 -22.461 -13.208 1.00 58.34 87 ASP A N 1
ATOM 671 C CA . ASP A 1 87 ? -5.480 -22.749 -13.554 1.00 58.34 87 ASP A CA 1
ATOM 672 C C . ASP A 1 87 ? -6.020 -23.999 -12.818 1.00 58.34 87 ASP A C 1
ATOM 674 O O . ASP A 1 87 ? -7.230 -24.147 -12.679 1.00 58.34 87 ASP A O 1
ATOM 678 N N . ASP A 1 88 ? -5.143 -24.869 -12.293 1.00 61.91 88 ASP A N 1
ATOM 679 C CA . ASP A 1 88 ? -5.495 -26.074 -11.519 1.00 61.91 88 ASP A CA 1
ATOM 680 C C . ASP A 1 88 ? -4.391 -26.387 -10.476 1.00 61.91 88 ASP A C 1
ATOM 682 O O . ASP A 1 88 ? -3.207 -26.327 -10.838 1.00 61.91 88 ASP A O 1
ATOM 686 N N . PRO A 1 89 ? -4.713 -26.745 -9.212 1.00 60.25 89 PRO A N 1
ATOM 687 C CA . PRO A 1 89 ? -3.737 -27.186 -8.202 1.00 60.25 89 PRO A CA 1
ATOM 688 C C . PRO A 1 89 ? -2.844 -28.367 -8.629 1.00 60.25 89 PRO A C 1
ATOM 690 O O . PRO A 1 89 ? -1.794 -28.582 -8.024 1.00 60.25 89 PRO A O 1
ATOM 693 N N . THR A 1 90 ? -3.220 -29.119 -9.668 1.00 59.19 90 THR A N 1
ATOM 694 C CA . THR A 1 90 ? -2.417 -30.216 -10.240 1.00 59.19 90 THR A CA 1
ATOM 695 C C . THR A 1 90 ? -1.655 -29.845 -11.519 1.00 59.19 90 THR A C 1
ATOM 697 O O . THR A 1 90 ? -0.799 -30.610 -11.979 1.00 59.19 90 THR A O 1
ATOM 700 N N . SER A 1 91 ? -1.904 -28.662 -12.090 1.00 49.69 91 SER A N 1
ATOM 701 C CA . SER A 1 91 ? -1.250 -28.222 -13.324 1.00 49.69 91 SER A CA 1
ATOM 702 C C . SER A 1 91 ? 0.187 -27.744 -13.078 1.00 49.69 91 SER A C 1
ATOM 704 O O . SER A 1 91 ? 0.461 -26.891 -12.238 1.00 49.69 91 SER A O 1
ATOM 706 N N . ARG A 1 92 ? 1.134 -28.305 -13.843 1.00 52.06 92 ARG A N 1
ATOM 707 C CA . ARG A 1 92 ? 2.566 -27.930 -13.847 1.00 52.06 92 ARG A CA 1
ATOM 708 C C . ARG A 1 92 ? 2.903 -26.824 -14.852 1.00 52.06 92 ARG A C 1
ATOM 710 O O . ARG A 1 92 ? 4.072 -26.478 -15.008 1.00 52.06 92 ARG A O 1
ATOM 717 N N . VAL A 1 93 ? 1.908 -26.315 -15.578 1.00 46.66 93 VAL A N 1
ATOM 718 C CA . VAL A 1 93 ? 2.101 -25.271 -16.587 1.00 46.66 93 VAL A CA 1
ATOM 719 C C . VAL A 1 93 ? 1.873 -23.928 -15.914 1.00 46.66 93 VAL A C 1
ATOM 721 O O . VAL A 1 93 ? 0.748 -23.583 -15.570 1.00 46.66 93 VAL A O 1
ATOM 724 N N . VAL A 1 94 ? 2.963 -23.196 -15.698 1.00 53.22 94 VAL A N 1
ATOM 725 C CA . VAL A 1 94 ? 2.948 -21.889 -15.043 1.00 53.22 94 VAL A CA 1
ATOM 726 C C . VAL A 1 94 ? 3.150 -20.822 -16.108 1.00 53.22 94 VAL A C 1
ATOM 728 O O . VAL A 1 94 ? 4.222 -20.727 -16.707 1.00 53.22 94 VAL A O 1
ATOM 731 N N . TRP A 1 95 ? 2.112 -20.027 -16.354 1.00 49.00 95 TRP A N 1
ATOM 732 C CA . TRP A 1 95 ? 2.210 -18.866 -17.230 1.00 49.00 95 TRP A CA 1
ATOM 733 C C . TRP A 1 95 ? 2.750 -17.689 -16.421 1.00 49.00 95 TRP A C 1
ATOM 735 O O . TRP A 1 95 ? 2.187 -17.322 -15.389 1.00 49.00 95 TRP A O 1
ATOM 74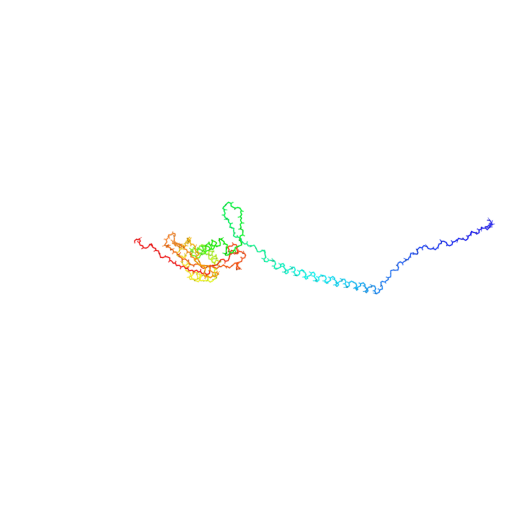5 N N . VAL A 1 96 ? 3.869 -17.125 -16.875 1.00 56.50 96 VAL A N 1
ATOM 746 C CA . VAL A 1 96 ? 4.474 -15.924 -16.290 1.00 56.50 96 VAL A CA 1
ATOM 747 C C . VAL A 1 96 ? 3.974 -14.733 -17.098 1.00 56.50 96 VAL A C 1
ATOM 749 O O . VAL A 1 96 ? 4.520 -14.418 -18.155 1.00 56.50 96 VAL A O 1
ATOM 752 N N . GLU A 1 97 ? 2.903 -14.093 -16.631 1.00 54.16 97 GLU A N 1
ATOM 753 C CA . GLU A 1 97 ? 2.387 -12.882 -17.272 1.00 54.16 97 GLU A CA 1
ATOM 754 C C . GLU A 1 97 ? 3.083 -11.639 -16.697 1.00 54.16 97 GLU A C 1
ATOM 756 O O . GLU A 1 97 ? 3.202 -11.517 -15.473 1.00 54.16 97 GLU A O 1
ATOM 761 N N . PRO A 1 98 ? 3.536 -10.691 -17.539 1.00 55.09 98 PRO A N 1
ATOM 762 C CA . PRO A 1 98 ? 4.124 -9.448 -17.053 1.00 55.09 98 PRO A CA 1
ATOM 763 C C . PRO A 1 98 ? 3.075 -8.664 -16.257 1.00 55.09 98 PRO A C 1
ATOM 765 O O . PRO A 1 98 ? 1.950 -8.504 -16.735 1.00 55.09 98 PRO A O 1
ATOM 768 N N . VAL A 1 99 ? 3.424 -8.150 -15.068 1.00 55.81 99 VAL A N 1
ATOM 769 C CA . VAL A 1 99 ? 2.441 -7.458 -14.215 1.00 55.81 99 VAL A CA 1
ATOM 770 C C . VAL A 1 99 ? 1.916 -6.202 -14.920 1.00 55.81 99 VAL A C 1
ATOM 772 O O . VAL A 1 99 ? 2.590 -5.178 -15.022 1.00 55.81 99 VAL A O 1
ATOM 775 N N . ARG A 1 100 ? 0.695 -6.287 -15.447 1.00 60.03 100 ARG A N 1
ATOM 776 C CA . ARG A 1 100 ? -0.033 -5.192 -16.098 1.00 60.03 100 ARG A CA 1
ATOM 777 C C . ARG A 1 100 ? -1.420 -5.115 -15.484 1.00 60.03 100 ARG A C 1
ATOM 779 O O . ARG A 1 100 ? -1.977 -6.143 -15.121 1.00 60.03 100 ARG A O 1
ATOM 786 N N . LYS A 1 101 ? -2.021 -3.920 -15.444 1.00 61.50 101 LYS A N 1
ATOM 787 C CA . LYS A 1 101 ? -3.380 -3.695 -14.902 1.00 61.50 101 LYS A CA 1
ATOM 788 C C . LYS A 1 101 ? -4.448 -4.627 -15.508 1.00 61.50 101 LYS A C 1
ATOM 790 O O . LYS A 1 101 ? -5.469 -4.866 -14.881 1.00 61.50 101 LYS A O 1
ATOM 795 N N . SER A 1 102 ? -4.217 -5.144 -16.716 1.00 61.56 102 SER A N 1
ATOM 796 C CA . SER A 1 102 ? -5.119 -6.047 -17.439 1.00 61.56 102 SER A CA 1
ATOM 797 C C . SER A 1 102 ? -5.032 -7.523 -17.027 1.00 61.56 102 SER A C 1
ATOM 799 O O . SER A 1 102 ? -5.811 -8.317 -17.544 1.00 61.56 102 SER A O 1
ATOM 801 N N . VAL A 1 103 ? -4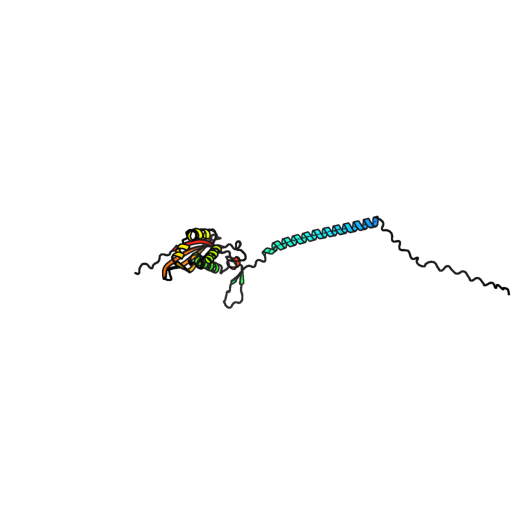.086 -7.908 -16.165 1.00 65.75 103 VAL A N 1
ATOM 802 C CA . VAL A 1 103 ? -3.872 -9.310 -15.776 1.00 65.75 103 VAL A CA 1
ATOM 803 C C . VAL A 1 103 ? -4.862 -9.721 -14.674 1.00 65.75 103 VAL A C 1
ATOM 805 O O . VAL A 1 103 ? -4.965 -9.025 -13.656 1.00 65.75 103 VAL A O 1
ATOM 808 N N . PRO A 1 104 ? -5.576 -10.854 -14.826 1.00 63.75 104 PRO A N 1
ATOM 809 C CA . PRO A 1 104 ? -6.380 -11.438 -13.754 1.00 63.75 104 PRO A CA 1
ATOM 810 C C . PRO A 1 104 ? -5.526 -11.684 -12.498 1.00 63.75 104 PRO A C 1
ATOM 812 O O . PRO A 1 104 ? -4.491 -12.338 -12.570 1.00 63.75 104 PRO A O 1
ATOM 815 N N . GLY A 1 105 ? -5.937 -11.138 -11.348 1.00 72.50 105 GLY A N 1
ATOM 816 C CA . GLY A 1 105 ? -5.203 -11.241 -10.073 1.00 72.50 105 GLY A CA 1
ATOM 817 C C . GLY A 1 105 ? -4.579 -9.933 -9.571 1.00 72.50 105 GLY A C 1
ATOM 818 O O . GLY A 1 105 ? -4.263 -9.827 -8.387 1.00 72.50 105 GLY A O 1
ATOM 819 N N . VAL A 1 106 ? -4.489 -8.896 -10.413 1.00 78.44 106 VAL A N 1
ATOM 820 C CA . VAL A 1 106 ? -4.101 -7.546 -9.956 1.00 78.44 106 VAL A CA 1
ATOM 821 C C . VAL A 1 106 ? -5.085 -6.993 -8.928 1.00 78.44 106 VAL A C 1
ATOM 823 O O . VAL A 1 106 ? -4.676 -6.323 -7.987 1.00 78.44 106 VAL A O 1
ATOM 826 N N . GLU A 1 107 ? -6.371 -7.307 -9.070 1.00 82.62 107 GLU A N 1
ATOM 827 C CA . GLU A 1 107 ? -7.396 -6.910 -8.105 1.00 82.62 107 GLU A CA 1
ATOM 828 C C . GLU A 1 107 ? -7.114 -7.480 -6.711 1.00 82.62 107 GLU A C 1
ATOM 830 O O . GLU A 1 107 ? -7.091 -6.720 -5.751 1.00 82.62 107 GLU A O 1
ATOM 835 N N . LEU A 1 108 ? -6.755 -8.765 -6.607 1.00 85.44 108 LEU A N 1
ATOM 836 C CA . LEU A 1 108 ? -6.385 -9.398 -5.334 1.00 85.44 108 LEU A CA 1
ATOM 837 C C . LEU A 1 108 ? -5.143 -8.753 -4.710 1.00 85.44 108 LEU A C 1
ATOM 839 O O . LEU A 1 108 ? -5.090 -8.542 -3.497 1.00 85.44 108 LEU A O 1
ATOM 843 N N . PHE A 1 109 ? -4.147 -8.412 -5.533 1.00 86.00 109 PHE A N 1
ATOM 844 C CA . PHE A 1 109 ? -2.973 -7.675 -5.069 1.00 86.00 109 PHE A CA 1
ATOM 845 C C . PHE A 1 109 ? -3.367 -6.296 -4.526 1.00 86.00 109 PHE A C 1
ATOM 847 O O . PHE A 1 109 ? -2.967 -5.933 -3.420 1.00 86.00 109 PHE A O 1
ATOM 854 N N . THR A 1 110 ? -4.185 -5.543 -5.266 1.00 89.25 110 THR A N 1
ATOM 855 C CA . THR A 1 110 ? -4.660 -4.221 -4.845 1.00 89.25 110 THR A CA 1
ATOM 856 C C . THR A 1 110 ? -5.530 -4.312 -3.590 1.00 89.25 110 THR A C 1
ATOM 858 O O . THR A 1 110 ? -5.381 -3.489 -2.690 1.00 89.25 110 THR A O 1
ATOM 861 N N . GLU A 1 111 ? -6.378 -5.331 -3.456 1.00 91.50 111 GLU A N 1
ATOM 862 C CA . GLU A 1 111 ? -7.147 -5.592 -2.238 1.00 91.50 111 GLU A CA 1
ATOM 863 C C . GLU A 1 111 ? -6.242 -5.858 -1.035 1.00 91.50 111 GLU A C 1
ATOM 865 O O . GLU A 1 111 ? -6.437 -5.260 0.024 1.00 91.50 111 GLU A O 1
ATOM 870 N N . ALA A 1 112 ? -5.239 -6.730 -1.180 1.00 90.94 112 ALA A N 1
ATOM 871 C CA . ALA A 1 112 ? -4.266 -7.003 -0.125 1.00 90.94 112 ALA A CA 1
ATOM 872 C C . ALA A 1 112 ? -3.491 -5.733 0.260 1.00 90.94 112 ALA A C 1
ATOM 874 O O . ALA A 1 112 ? -3.281 -5.465 1.445 1.00 90.94 112 ALA A O 1
ATOM 875 N N . HIS A 1 113 ? -3.136 -4.918 -0.733 1.00 91.00 113 HIS A N 1
ATOM 876 C CA . HIS A 1 113 ? -2.466 -3.639 -0.540 1.00 91.00 113 HIS A CA 1
ATOM 877 C C . HIS A 1 113 ? -3.339 -2.649 0.246 1.00 91.00 113 HIS A C 1
ATOM 879 O O . HIS A 1 113 ? -2.887 -2.071 1.233 1.00 91.00 113 HIS A O 1
ATOM 885 N N . ILE A 1 114 ? -4.618 -2.512 -0.120 1.00 93.81 114 ILE A N 1
ATOM 886 C CA . ILE A 1 114 ? -5.587 -1.673 0.599 1.00 93.81 114 ILE A CA 1
ATOM 887 C C . ILE A 1 114 ? -5.774 -2.170 2.033 1.00 93.81 114 ILE A C 1
ATOM 889 O O . ILE A 1 114 ? -5.738 -1.367 2.965 1.00 93.81 114 ILE A O 1
ATOM 893 N N . LYS A 1 115 ? -5.952 -3.483 2.232 1.00 94.75 115 LYS A N 1
ATOM 894 C CA . LYS A 1 115 ? -6.095 -4.081 3.569 1.00 94.75 115 LYS A CA 1
ATOM 895 C C . LYS A 1 115 ? -4.909 -3.709 4.452 1.00 94.75 115 LYS A C 1
ATOM 897 O O . LYS A 1 115 ? -5.105 -3.248 5.575 1.00 94.75 115 LYS A O 1
ATOM 902 N N . ARG A 1 116 ? -3.691 -3.852 3.925 1.00 93.19 116 ARG A N 1
ATOM 903 C CA . ARG A 1 116 ? -2.460 -3.541 4.653 1.00 93.19 116 ARG A CA 1
ATOM 904 C C . ARG A 1 116 ? -2.339 -2.054 4.977 1.00 93.19 116 ARG A C 1
ATOM 906 O O . ARG A 1 116 ? -2.067 -1.716 6.126 1.00 93.19 116 ARG A O 1
ATOM 913 N N . PHE A 1 117 ? -2.656 -1.177 4.026 1.00 93.81 117 PHE A N 1
ATOM 914 C CA . PHE A 1 117 ? -2.686 0.268 4.255 1.00 93.81 117 PHE A CA 1
ATOM 915 C C . PHE A 1 117 ? -3.675 0.664 5.361 1.00 93.81 117 PHE A C 1
ATOM 917 O O . PHE A 1 117 ? -3.348 1.462 6.243 1.00 93.81 117 PHE A O 1
ATOM 924 N N . LEU A 1 118 ? -4.888 0.104 5.345 1.00 94.44 118 LEU A N 1
ATOM 925 C CA . LEU A 1 118 ? -5.911 0.395 6.352 1.00 94.44 118 LEU A CA 1
ATOM 926 C C . LEU A 1 118 ? -5.484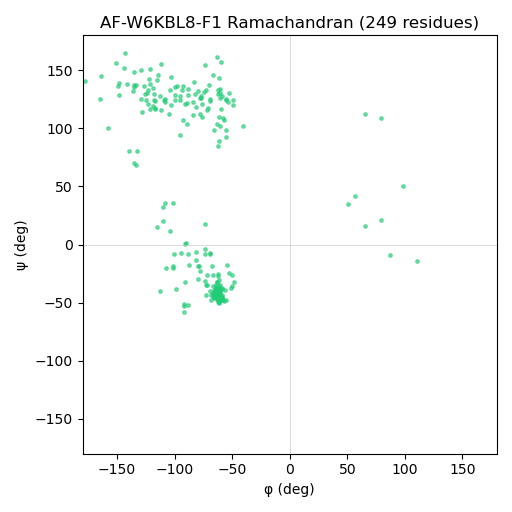 -0.075 7.740 1.00 94.44 118 LEU A C 1
ATOM 928 O O . LEU A 1 118 ? -5.593 0.687 8.697 1.00 94.44 118 LEU A O 1
ATOM 932 N N . VAL A 1 119 ? -4.952 -1.292 7.853 1.00 94.38 119 VAL A N 1
ATOM 933 C CA . VAL A 1 119 ? -4.444 -1.809 9.129 1.00 94.38 119 VAL A CA 1
ATOM 934 C C . VAL A 1 119 ? -3.303 -0.931 9.638 1.00 94.38 119 VAL A C 1
ATOM 936 O O . VAL A 1 119 ? -3.366 -0.455 10.770 1.00 94.38 119 VAL A O 1
ATOM 939 N N . ASN A 1 120 ? -2.308 -0.634 8.804 1.00 93.50 120 ASN A N 1
ATOM 940 C CA . ASN A 1 120 ? -1.132 0.128 9.217 1.00 93.50 120 ASN A CA 1
ATOM 941 C C . ASN A 1 120 ? -1.455 1.579 9.598 1.00 93.50 120 ASN A C 1
ATOM 943 O O . ASN A 1 120 ? -0.901 2.096 10.565 1.00 93.50 120 ASN A O 1
ATOM 947 N N . SER A 1 121 ? -2.363 2.232 8.867 1.00 91.69 121 SER A N 1
ATOM 948 C CA . SER A 1 121 ? -2.725 3.634 9.117 1.00 91.69 121 SER A CA 1
ATOM 949 C C . SER A 1 121 ? -3.703 3.824 10.281 1.00 91.69 121 SER A C 1
ATOM 951 O O . SER A 1 121 ? -3.696 4.881 10.917 1.00 91.69 121 SER A O 1
ATOM 953 N N . GLN A 1 122 ? -4.568 2.840 10.555 1.00 93.06 122 GLN A N 1
ATOM 954 C CA . GLN A 1 122 ? -5.640 2.979 11.547 1.00 93.06 122 GLN A CA 1
ATOM 955 C C . GLN A 1 122 ? -5.340 2.305 12.892 1.00 93.06 122 GLN A C 1
ATOM 957 O O . GLN A 1 122 ? -5.960 2.677 13.889 1.00 93.06 122 GLN A O 1
ATOM 962 N N . THR A 1 123 ? -4.408 1.353 12.948 1.00 93.69 123 THR A N 1
ATOM 963 C CA . THR A 1 123 ? -3.997 0.690 14.199 1.00 93.69 123 THR A CA 1
ATOM 964 C C . THR A 1 123 ? -3.210 1.659 15.081 1.00 93.69 123 THR A C 1
ATOM 966 O O . THR A 1 123 ? -2.347 2.386 14.591 1.00 93.69 123 THR A O 1
ATOM 969 N N . ILE A 1 124 ? -3.501 1.659 16.383 1.00 91.62 124 ILE A N 1
ATOM 970 C CA . ILE A 1 124 ? -2.778 2.445 17.395 1.00 91.62 124 ILE A CA 1
ATOM 971 C C . ILE A 1 124 ? -2.171 1.457 18.382 1.00 91.62 124 ILE A C 1
ATOM 973 O O . ILE A 1 124 ? -2.895 0.672 18.996 1.00 91.62 124 ILE A O 1
ATOM 977 N N . ASP A 1 125 ? -0.848 1.479 18.484 1.00 89.31 125 ASP A N 1
ATOM 978 C CA . ASP A 1 125 ? -0.061 0.648 19.397 1.00 89.31 125 ASP A CA 1
ATOM 979 C C . ASP A 1 125 ? 1.349 1.242 19.477 1.00 89.31 125 ASP A C 1
ATOM 981 O O . ASP A 1 125 ? 1.999 1.390 18.446 1.00 89.31 125 ASP A O 1
ATOM 985 N N . GLY A 1 126 ? 1.822 1.543 20.685 1.00 83.56 126 GLY A N 1
ATOM 986 C CA . GLY A 1 126 ? 3.092 2.239 20.894 1.00 83.56 126 GLY A CA 1
ATOM 987 C C . GLY A 1 126 ? 4.350 1.438 20.541 1.00 83.56 126 GLY A C 1
ATOM 988 O O . GLY A 1 126 ? 5.435 2.011 20.554 1.00 83.56 126 GLY A O 1
ATOM 989 N N . VAL A 1 127 ? 4.248 0.138 20.236 1.00 87.50 127 VAL A N 1
ATOM 990 C CA . VAL A 1 127 ? 5.421 -0.699 19.924 1.00 87.50 127 VAL A CA 1
ATOM 991 C C . VAL A 1 127 ? 5.779 -0.658 18.438 1.00 87.50 127 VAL A C 1
ATOM 993 O O . VAL A 1 127 ? 6.925 -0.395 18.088 1.00 87.50 127 VAL A O 1
ATOM 996 N N . SER A 1 128 ? 4.813 -0.923 17.553 1.00 88.94 128 SER A N 1
ATOM 997 C CA . SER A 1 128 ? 5.074 -1.125 16.113 1.00 88.94 128 SER A CA 1
ATOM 998 C C . SER A 1 128 ? 4.692 0.066 15.224 1.00 88.94 128 SER A C 1
ATOM 1000 O O . SER A 1 128 ? 4.666 -0.030 13.998 1.00 88.94 128 SER A O 1
ATOM 1002 N N . GLU A 1 129 ? 4.399 1.220 15.821 1.00 87.50 129 GLU A N 1
ATOM 1003 C CA . GLU A 1 129 ? 3.913 2.405 15.109 1.00 87.50 129 GLU A CA 1
ATOM 1004 C C . GLU A 1 129 ? 4.865 2.948 14.050 1.00 87.50 129 GLU A C 1
ATOM 1006 O O . GLU A 1 129 ? 4.436 3.204 12.925 1.00 87.50 129 GLU A O 1
ATOM 1011 N N . THR A 1 130 ? 6.148 3.094 14.380 1.00 87.81 130 THR A N 1
ATOM 1012 C CA . THR A 1 130 ? 7.144 3.662 13.462 1.00 87.81 130 THR A CA 1
ATOM 1013 C C . THR A 1 130 ? 7.239 2.850 12.171 1.00 87.81 130 THR A C 1
ATOM 1015 O O . THR A 1 130 ? 7.186 3.416 11.080 1.00 87.81 130 THR A O 1
ATOM 1018 N N . GLU A 1 131 ? 7.312 1.523 12.289 1.00 90.12 131 GLU A N 1
ATOM 1019 C CA . GLU A 1 131 ? 7.399 0.610 11.146 1.00 90.12 131 GLU A CA 1
ATOM 1020 C C . GLU A 1 131 ? 6.109 0.626 10.317 1.00 90.12 131 GLU A C 1
ATOM 1022 O O . GLU A 1 131 ? 6.156 0.745 9.091 1.00 90.12 131 GLU A O 1
ATOM 1027 N N . ARG A 1 132 ? 4.940 0.590 10.976 1.00 90.88 132 ARG A N 1
ATOM 1028 C CA . ARG A 1 132 ? 3.640 0.657 10.287 1.00 90.88 132 ARG A CA 1
ATOM 1029 C C . ARG A 1 132 ? 3.461 1.968 9.532 1.00 90.88 132 ARG A C 1
ATOM 1031 O O . ARG A 1 132 ? 2.962 1.961 8.407 1.00 90.88 132 ARG A O 1
ATOM 1038 N N . PHE A 1 133 ? 3.862 3.092 10.120 1.00 90.31 133 PHE A N 1
ATOM 1039 C CA . PHE A 1 133 ? 3.772 4.393 9.464 1.00 90.31 133 PHE A CA 1
ATOM 1040 C C . PHE A 1 133 ? 4.742 4.513 8.301 1.00 90.31 133 PHE A C 1
ATOM 1042 O O . PHE A 1 133 ? 4.344 5.013 7.253 1.00 90.31 133 PHE A O 1
ATOM 1049 N N . GLN A 1 134 ? 5.966 4.006 8.441 1.00 89.31 134 GLN A N 1
ATOM 1050 C CA . GLN A 1 134 ? 6.914 3.948 7.333 1.00 89.31 134 GLN A CA 1
ATOM 1051 C C . GLN A 1 134 ? 6.351 3.135 6.161 1.00 89.31 134 GLN A C 1
ATOM 1053 O O . GLN A 1 134 ? 6.402 3.583 5.016 1.00 89.31 134 GLN A O 1
ATOM 1058 N N . GLU A 1 135 ? 5.731 1.990 6.443 1.00 88.00 135 GLU A N 1
ATOM 1059 C CA . GLU A 1 135 ? 5.068 1.203 5.410 1.00 88.00 135 GLU A CA 1
ATOM 1060 C C . GLU A 1 135 ? 3.865 1.945 4.795 1.00 88.00 135 GLU A C 1
ATOM 1062 O O . GLU A 1 135 ? 3.702 1.957 3.575 1.00 88.00 135 GLU A O 1
ATOM 1067 N N . ALA A 1 136 ? 3.044 2.621 5.604 1.00 88.31 136 ALA A N 1
ATOM 1068 C CA . ALA A 1 136 ? 1.918 3.412 5.106 1.00 88.31 136 ALA A CA 1
ATOM 1069 C C . ALA A 1 136 ? 2.365 4.593 4.221 1.00 88.31 136 ALA A C 1
ATOM 1071 O O . ALA A 1 136 ? 1.663 4.938 3.266 1.00 88.31 136 ALA A O 1
ATOM 1072 N N . VAL A 1 137 ? 3.534 5.191 4.489 1.00 89.25 137 VAL A N 1
ATOM 1073 C CA . VAL A 1 137 ? 4.143 6.221 3.627 1.00 89.25 137 VAL A CA 1
ATOM 1074 C C . VAL A 1 137 ? 4.411 5.647 2.242 1.00 89.25 137 VAL A C 1
ATOM 1076 O O . VAL A 1 137 ? 4.031 6.250 1.247 1.00 89.25 137 VAL A O 1
ATOM 1079 N N . TRP A 1 138 ? 5.014 4.461 2.160 1.00 85.56 138 TRP A N 1
ATOM 1080 C CA . TRP A 1 138 ? 5.352 3.836 0.877 1.00 85.56 138 TRP A CA 1
ATOM 1081 C C . TRP A 1 138 ? 4.132 3.421 0.054 1.00 85.56 138 TRP A C 1
ATOM 1083 O O . TRP A 1 138 ? 4.203 3.346 -1.171 1.00 85.56 138 TRP A O 1
ATOM 1093 N N . GLN A 1 139 ? 3.016 3.152 0.725 1.00 88.12 139 GLN A N 1
ATOM 1094 C CA . GLN A 1 139 ? 1.756 2.752 0.101 1.00 88.12 139 GLN A CA 1
ATOM 1095 C C . GLN A 1 139 ? 0.875 3.947 -0.288 1.00 88.12 139 GLN A C 1
ATOM 1097 O O . GLN A 1 139 ? -0.151 3.765 -0.942 1.00 88.12 139 GLN A O 1
ATOM 1102 N N . SER A 1 140 ? 1.231 5.173 0.106 1.00 91.00 140 SER A N 1
ATOM 1103 C CA . SER A 1 140 ? 0.402 6.359 -0.110 1.00 91.00 140 SER A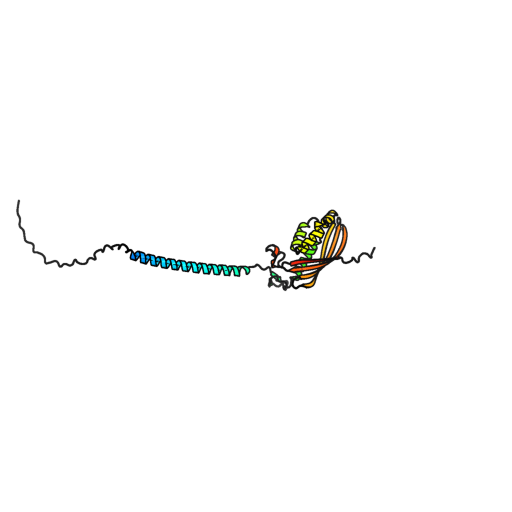 CA 1
ATOM 1104 C C . SER A 1 140 ? 1.106 7.430 -0.930 1.00 91.00 140 SER A C 1
ATOM 1106 O O . SER A 1 140 ? 2.324 7.577 -0.931 1.00 91.00 140 SER A O 1
ATOM 1108 N N . HIS A 1 141 ? 0.307 8.207 -1.654 1.00 91.69 141 HIS A N 1
ATOM 1109 C CA . HIS A 1 141 ? 0.796 9.395 -2.327 1.00 91.69 141 HIS A CA 1
ATOM 1110 C C . HIS A 1 141 ? 1.232 10.441 -1.280 1.00 91.69 141 HIS A C 1
ATOM 1112 O O . HIS A 1 141 ? 0.557 10.575 -0.250 1.00 91.69 141 HIS A O 1
ATOM 1118 N N . PRO A 1 142 ? 2.282 11.250 -1.535 1.00 90.38 142 PRO A N 1
ATOM 1119 C CA . PRO A 1 142 ? 2.781 12.237 -0.572 1.00 90.38 142 PRO A CA 1
ATOM 1120 C C . PRO A 1 142 ? 1.702 13.159 0.015 1.00 90.38 142 PRO A C 1
ATOM 1122 O O . PRO A 1 142 ? 1.734 13.484 1.198 1.00 90.38 142 PRO A O 1
ATOM 1125 N N . SER A 1 143 ? 0.692 13.536 -0.776 1.00 91.38 143 SER A N 1
ATOM 1126 C CA . SER A 1 143 ? -0.432 14.359 -0.298 1.00 91.38 143 SER A CA 1
ATOM 1127 C C . SER A 1 143 ? -1.293 13.672 0.772 1.00 91.38 143 SER A C 1
ATOM 1129 O O . SER A 1 143 ? -1.770 14.337 1.695 1.00 91.38 143 SER A O 1
ATOM 1131 N N . ILE A 1 144 ? -1.494 12.355 0.669 1.00 92.50 144 ILE A N 1
ATOM 1132 C CA . ILE A 1 144 ? -2.252 11.560 1.642 1.00 92.50 144 ILE A CA 1
ATOM 1133 C C . ILE A 1 144 ? -1.449 11.405 2.928 1.00 92.50 144 ILE A C 1
ATOM 1135 O O . ILE A 1 144 ? -2.003 11.605 4.012 1.00 92.50 144 ILE A O 1
ATOM 1139 N N . TRP A 1 145 ? -0.150 11.126 2.805 1.00 91.69 145 TRP A N 1
ATOM 1140 C CA . TRP A 1 145 ? 0.747 11.047 3.950 1.00 91.69 145 TRP A CA 1
ATOM 1141 C C . TRP A 1 145 ? 0.828 12.371 4.715 1.00 91.69 145 TRP A C 1
ATOM 1143 O O . TRP A 1 145 ? 0.650 12.391 5.930 1.00 91.69 145 TRP A O 1
ATOM 1153 N N . GLU A 1 146 ? 1.011 13.497 4.022 1.00 92.31 146 GLU A N 1
ATOM 1154 C CA . GLU A 1 146 ? 1.089 14.806 4.679 1.00 92.31 146 GLU A CA 1
ATOM 1155 C C . GLU A 1 146 ? -0.209 15.174 5.400 1.00 92.31 146 GLU A C 1
ATOM 1157 O O . GLU A 1 146 ? -0.185 15.725 6.504 1.00 92.31 146 GLU A O 1
ATOM 1162 N N . ARG A 1 147 ? -1.365 14.821 4.826 1.00 91.81 147 ARG A N 1
ATOM 1163 C CA . ARG A 1 147 ? -2.646 14.983 5.518 1.00 91.81 147 ARG A CA 1
ATOM 1164 C C . ARG A 1 147 ? -2.695 14.147 6.799 1.00 91.81 147 ARG A C 1
ATOM 1166 O O . ARG A 1 147 ? -3.001 14.695 7.856 1.00 91.81 147 ARG A O 1
ATOM 1173 N N . PHE A 1 148 ? -2.336 12.864 6.724 1.00 89.88 148 PHE A N 1
ATOM 1174 C CA . PHE A 1 148 ? -2.287 11.977 7.888 1.00 89.88 148 PHE A CA 1
ATOM 1175 C C . PHE A 1 148 ? -1.340 12.507 8.972 1.00 89.88 148 PHE A C 1
ATOM 1177 O O . PHE A 1 148 ? -1.723 12.615 10.137 1.00 89.88 148 PHE A O 1
ATOM 1184 N N . ARG A 1 149 ? -0.124 12.908 8.586 1.00 91.06 149 ARG A N 1
ATOM 1185 C CA . ARG A 1 149 ? 0.883 13.462 9.493 1.00 91.06 149 ARG A CA 1
ATOM 1186 C C . ARG A 1 149 ? 0.354 14.686 10.228 1.00 91.06 149 ARG A C 1
ATOM 1188 O O . ARG A 1 149 ? 0.479 14.744 11.448 1.00 91.06 149 ARG A O 1
ATOM 1195 N N . ARG A 1 150 ? -0.253 15.643 9.520 1.00 91.50 150 ARG A N 1
ATOM 1196 C CA . ARG A 1 150 ? -0.823 16.845 10.149 1.00 91.50 150 ARG A CA 1
ATOM 1197 C C . ARG A 1 150 ? -1.941 16.500 11.125 1.00 91.50 150 ARG A C 1
ATOM 1199 O O . ARG A 1 150 ? -1.920 16.953 12.262 1.00 91.50 150 ARG A O 1
ATOM 1206 N N . GLU A 1 151 ? -2.897 15.685 10.695 1.00 87.94 151 GLU A N 1
ATOM 1207 C CA . GLU A 1 151 ? -4.114 15.419 11.465 1.00 87.94 151 GLU A CA 1
ATOM 1208 C C . GLU A 1 151 ? -3.868 14.529 12.689 1.00 87.94 151 GLU A C 1
ATOM 1210 O O . GLU A 1 151 ? -4.511 14.714 13.723 1.00 87.94 151 GLU A O 1
ATOM 1215 N N . ARG A 1 152 ? -2.946 13.566 12.583 1.00 85.31 152 ARG A N 1
ATOM 1216 C CA . ARG A 1 152 ? -2.808 12.468 13.551 1.00 85.31 152 ARG A CA 1
ATOM 1217 C C . ARG A 1 152 ? -1.512 12.523 14.357 1.00 85.31 152 ARG A C 1
ATOM 1219 O O . ARG A 1 152 ? -1.550 12.260 15.560 1.00 85.31 152 ARG A O 1
ATOM 1226 N N . ILE A 1 153 ? -0.395 12.880 13.716 1.00 85.44 153 ILE A N 1
ATOM 1227 C CA . ILE A 1 153 ? 0.940 12.891 14.336 1.00 85.44 153 ILE A CA 1
ATOM 1228 C C . ILE A 1 153 ? 1.246 14.272 14.922 1.00 85.44 153 ILE A C 1
ATOM 1230 O O . ILE A 1 153 ? 1.457 14.393 16.124 1.00 85.44 153 ILE A O 1
ATOM 1234 N N . ALA A 1 154 ? 1.221 15.327 14.102 1.00 84.56 154 ALA A N 1
ATOM 1235 C CA . ALA A 1 154 ? 1.597 16.682 14.516 1.00 84.56 154 ALA A CA 1
ATOM 1236 C C . ALA A 1 154 ? 0.652 17.255 15.585 1.00 84.56 154 ALA A C 1
ATOM 1238 O O . ALA A 1 154 ? 1.098 17.927 16.509 1.00 84.56 154 ALA A O 1
ATOM 1239 N N . ASN A 1 155 ? -0.638 16.919 15.511 1.00 85.06 155 ASN A N 1
ATOM 1240 C CA . ASN A 1 155 ? -1.626 17.278 16.533 1.00 85.06 155 ASN A CA 1
ATOM 1241 C C . ASN A 1 155 ? -1.496 16.460 17.838 1.00 85.06 155 ASN A C 1
ATOM 1243 O O . ASN A 1 155 ? -2.257 16.678 18.784 1.00 85.06 155 ASN A O 1
ATOM 1247 N N . GLY A 1 156 ? -0.584 15.482 17.888 1.00 84.50 156 GLY A N 1
ATOM 1248 C CA . GLY A 1 156 ? -0.370 14.605 19.040 1.00 84.50 156 GLY A CA 1
ATOM 1249 C C . GLY A 1 156 ? -1.556 13.693 19.361 1.00 84.50 156 GLY A C 1
ATOM 1250 O O . GLY A 1 156 ? -1.631 13.168 20.466 1.00 84.50 156 GLY A O 1
ATOM 1251 N N . ALA A 1 157 ? -2.508 13.515 18.440 1.00 85.56 157 ALA A N 1
ATOM 1252 C CA . ALA A 1 157 ? -3.713 12.722 18.684 1.00 85.56 157 ALA A CA 1
ATOM 1253 C C . ALA A 1 157 ? -3.382 11.245 18.941 1.00 85.56 157 ALA A C 1
ATOM 1255 O O . ALA A 1 157 ? -3.981 10.625 19.816 1.00 85.56 157 ALA A O 1
ATOM 1256 N N . ILE A 1 158 ? -2.412 10.702 18.199 1.00 86.69 158 ILE A N 1
ATOM 1257 C CA . ILE A 1 158 ? -1.923 9.331 18.388 1.00 86.69 158 ILE A CA 1
ATOM 1258 C C . ILE A 1 158 ? -1.173 9.206 19.717 1.00 86.69 158 ILE A C 1
ATOM 1260 O O . ILE A 1 158 ? -1.503 8.330 20.508 1.00 86.69 158 ILE A O 1
ATOM 1264 N N . GLN A 1 159 ? -0.261 10.136 20.017 1.00 86.56 159 GLN A N 1
ATOM 1265 C CA . GLN A 1 159 ? 0.490 10.105 21.275 1.00 86.56 159 GLN A CA 1
ATOM 1266 C C . GLN A 1 159 ? -0.441 10.159 22.492 1.00 86.56 159 GLN A C 1
ATOM 1268 O O . GLN A 1 159 ? -0.349 9.314 23.372 1.00 86.56 159 GLN A O 1
ATOM 1273 N N . LYS A 1 160 ? -1.427 11.064 22.490 1.00 88.81 160 LYS A N 1
ATOM 1274 C CA . LYS A 1 160 ? -2.440 11.153 23.556 1.00 88.81 160 LYS A CA 1
ATOM 1275 C C . LYS A 1 160 ? -3.236 9.857 23.728 1.00 88.81 160 LYS A C 1
ATOM 1277 O O . LYS A 1 160 ? -3.578 9.495 24.850 1.00 88.81 160 LYS A O 1
ATOM 1282 N N . ALA A 1 161 ? -3.552 9.170 22.630 1.00 86.94 161 ALA A N 1
ATOM 1283 C CA . ALA A 1 161 ? -4.242 7.887 22.684 1.00 86.94 161 ALA A CA 1
ATOM 1284 C C . ALA A 1 161 ? -3.367 6.815 23.354 1.00 86.94 161 ALA A C 1
ATOM 1286 O O . ALA A 1 161 ? -3.833 6.115 24.251 1.00 86.94 161 ALA A O 1
ATOM 1287 N N . ILE A 1 162 ? -2.087 6.743 22.998 1.00 88.06 162 ILE A N 1
ATOM 1288 C CA . ILE A 1 162 ? -1.137 5.805 23.611 1.00 88.06 162 ILE A CA 1
ATOM 1289 C C . ILE A 1 162 ? -0.935 6.120 25.091 1.00 88.06 162 ILE A C 1
ATOM 1291 O O . ILE A 1 162 ? -1.004 5.213 25.916 1.00 88.06 162 ILE A O 1
ATOM 1295 N N . ASP A 1 163 ? -0.768 7.397 25.439 1.00 88.31 163 ASP A N 1
ATOM 1296 C CA . ASP A 1 163 ? -0.577 7.847 26.821 1.00 88.31 163 ASP A CA 1
ATOM 1297 C C . ASP A 1 163 ? -1.791 7.494 27.703 1.00 88.31 163 ASP A C 1
ATOM 1299 O O . ASP A 1 163 ? -1.648 7.204 28.891 1.00 88.31 163 ASP A O 1
ATOM 1303 N N . SER A 1 164 ? -2.995 7.452 27.117 1.00 87.06 164 SER A N 1
ATOM 1304 C CA . SER A 1 164 ? -4.220 6.987 27.788 1.00 87.06 164 SER A CA 1
ATOM 1305 C C . SER A 1 164 ? -4.293 5.462 27.984 1.00 87.06 164 SER A C 1
ATOM 1307 O O . SER A 1 164 ? -5.184 4.961 28.672 1.00 87.06 164 SER A O 1
ATOM 1309 N N . GLY A 1 165 ? -3.354 4.713 27.399 1.00 87.38 165 GLY A N 1
ATOM 1310 C CA . GLY A 1 165 ? -3.334 3.251 27.378 1.00 87.38 165 GLY A CA 1
ATOM 1311 C C . GLY A 1 165 ? -4.278 2.635 26.342 1.00 87.38 165 GLY A C 1
ATOM 1312 O O . GLY A 1 165 ? -4.674 1.479 26.509 1.00 87.38 165 GLY A O 1
ATOM 1313 N N . LEU A 1 166 ? -4.664 3.399 25.310 1.00 91.12 166 LEU A N 1
ATOM 1314 C CA . LEU A 1 166 ? -5.519 2.938 24.219 1.00 91.12 166 LEU A CA 1
ATOM 1315 C C . LEU A 1 166 ? -4.714 2.096 23.229 1.00 91.12 166 LEU A C 1
ATOM 1317 O O . LEU A 1 166 ? -3.731 2.554 22.649 1.00 91.12 166 LEU A O 1
ATOM 1321 N N . VAL A 1 167 ? -5.207 0.894 22.966 1.00 92.94 167 VAL A N 1
ATOM 1322 C CA . VAL A 1 167 ? -4.745 0.024 21.889 1.00 92.94 167 VAL A CA 1
ATOM 1323 C C . VAL A 1 167 ? -5.899 -0.172 20.920 1.00 92.94 167 VAL A C 1
ATOM 1325 O O . VAL A 1 167 ? -6.935 -0.731 21.282 1.00 92.94 167 VAL A O 1
ATOM 1328 N N . ARG A 1 168 ? -5.723 0.276 19.677 1.00 93.62 168 ARG A N 1
ATOM 1329 C CA . ARG A 1 168 ? -6.721 0.119 18.614 1.00 93.62 168 ARG A CA 1
ATOM 1330 C C . ARG A 1 168 ? -6.298 -0.991 17.679 1.00 93.62 168 ARG A C 1
ATOM 1332 O O . ARG A 1 168 ? -5.274 -0.874 17.016 1.00 93.62 168 ARG A O 1
ATOM 1339 N N . SER A 1 169 ? -7.136 -2.013 17.569 1.00 93.56 169 SER A N 1
ATOM 1340 C CA . SER A 1 169 ? -6.993 -3.092 16.589 1.00 93.56 169 SER A CA 1
ATOM 1341 C C . SER A 1 169 ? -7.974 -2.920 15.432 1.00 93.56 169 SER A C 1
ATOM 1343 O O . SER A 1 169 ? -9.100 -2.460 15.625 1.00 93.56 169 SER A O 1
ATOM 1345 N N . VAL A 1 170 ? -7.537 -3.276 14.224 1.00 95.06 170 VAL A N 1
ATOM 1346 C CA . VAL A 1 170 ? -8.288 -3.074 12.980 1.00 95.06 170 VAL A CA 1
ATOM 1347 C C . VAL A 1 170 ? -8.421 -4.402 12.250 1.00 95.06 170 VAL A C 1
ATOM 1349 O O . VAL A 1 170 ? -7.432 -5.097 12.030 1.00 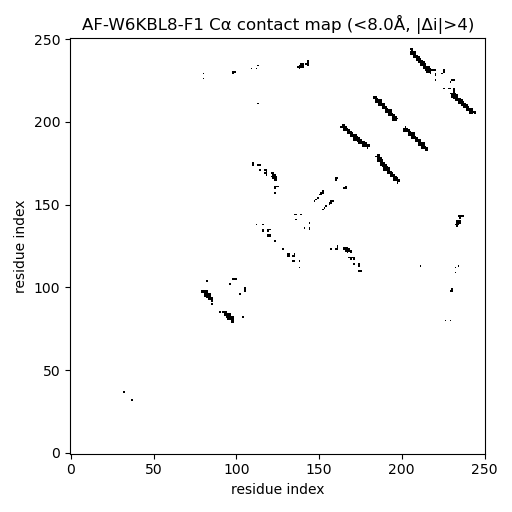95.06 170 VAL A O 1
ATOM 1352 N N . SER A 1 171 ? -9.642 -4.754 11.855 1.00 94.75 171 SER A N 1
ATOM 1353 C CA . SER A 1 171 ? -9.924 -5.976 11.096 1.00 94.75 171 SER A CA 1
ATOM 1354 C C . SER A 1 171 ? -10.739 -5.639 9.856 1.00 94.75 171 SER A C 1
ATOM 1356 O O . SER A 1 171 ? -11.876 -5.182 9.969 1.00 94.75 171 SER A O 1
ATOM 1358 N N . VAL A 1 172 ? -10.142 -5.835 8.678 1.00 94.62 172 VAL A N 1
ATOM 1359 C CA . VAL A 1 172 ? -10.772 -5.541 7.385 1.00 94.62 172 VAL A CA 1
ATOM 1360 C C . VAL A 1 172 ? -11.543 -6.759 6.897 1.00 94.62 172 VAL A C 1
ATOM 1362 O O . VAL A 1 172 ? -10.955 -7.821 6.706 1.00 94.62 172 VAL A O 1
ATOM 1365 N N . HIS A 1 173 ? -12.845 -6.589 6.676 1.00 92.69 173 HIS A N 1
ATOM 1366 C CA . HIS A 1 173 ? -13.751 -7.669 6.281 1.00 92.69 173 HIS A CA 1
ATOM 1367 C C . HIS A 1 173 ? -13.858 -7.769 4.769 1.00 92.69 173 HIS A C 1
ATOM 1369 O O . HIS A 1 173 ? -13.671 -8.834 4.188 1.00 92.69 173 HIS A O 1
ATOM 1375 N N . VAL A 1 174 ? -14.137 -6.635 4.128 1.00 92.00 174 VAL A N 1
ATOM 1376 C CA . VAL A 1 174 ? -14.453 -6.574 2.702 1.00 92.00 174 VAL A CA 1
ATOM 1377 C C . VAL A 1 174 ? -13.661 -5.448 2.069 1.00 92.00 174 VAL A C 1
ATOM 1379 O O . VAL A 1 174 ? -13.571 -4.356 2.627 1.00 92.00 174 VAL A O 1
ATOM 1382 N N . VAL A 1 175 ? -13.106 -5.714 0.891 1.00 93.75 175 VAL A N 1
ATOM 1383 C CA . VAL A 1 175 ? -12.611 -4.690 -0.027 1.00 93.75 175 VAL A CA 1
ATOM 1384 C C . VAL A 1 175 ? -13.221 -5.002 -1.384 1.00 93.75 175 VAL A C 1
ATOM 1386 O O . VAL A 1 175 ? -13.114 -6.128 -1.848 1.00 93.75 175 VAL A O 1
ATOM 1389 N N . GLN A 1 176 ? -13.901 -4.032 -1.983 1.00 91.88 176 GLN A N 1
ATOM 1390 C CA . GLN A 1 176 ? -14.587 -4.202 -3.258 1.00 91.88 176 GLN A CA 1
ATOM 1391 C C . GLN A 1 176 ? -14.310 -3.006 -4.156 1.00 91.88 176 GLN A C 1
ATOM 1393 O O . GLN A 1 176 ? -14.407 -1.856 -3.721 1.00 91.88 176 GLN A O 1
ATOM 1398 N N . LYS A 1 177 ? -14.018 -3.253 -5.430 1.00 89.44 177 LYS A N 1
ATOM 1399 C CA . LYS A 1 177 ? -13.938 -2.193 -6.432 1.00 89.44 177 LYS A CA 1
ATOM 1400 C C . LYS A 1 177 ? -15.332 -1.617 -6.710 1.00 89.44 177 LYS A C 1
ATOM 1402 O O . LYS A 1 177 ? -16.255 -2.353 -7.038 1.00 89.44 177 LYS A O 1
ATOM 1407 N N . ILE A 1 178 ? -15.489 -0.300 -6.567 1.00 85.88 178 ILE A N 1
ATOM 1408 C CA . ILE A 1 178 ? -16.766 0.395 -6.810 1.00 85.88 178 ILE A CA 1
ATOM 1409 C C . ILE A 1 178 ? -16.832 0.867 -8.259 1.00 85.88 178 ILE A C 1
ATOM 1411 O O . ILE A 1 178 ? -17.805 0.621 -8.959 1.00 85.88 178 ILE A O 1
ATOM 1415 N N . GLU A 1 179 ? -15.806 1.602 -8.689 1.00 76.75 179 GLU A N 1
ATOM 1416 C CA . GLU A 1 179 ? -15.838 2.340 -9.948 1.00 76.75 179 GLU A CA 1
ATOM 1417 C C . GLU A 1 179 ? -14.419 2.754 -10.351 1.00 76.75 179 GLU A C 1
ATOM 1419 O O . GLU A 1 179 ? -13.593 3.090 -9.501 1.00 76.75 179 GLU A O 1
ATOM 1424 N N . SER A 1 180 ? -14.119 2.767 -11.647 1.00 71.75 180 SER A N 1
ATOM 1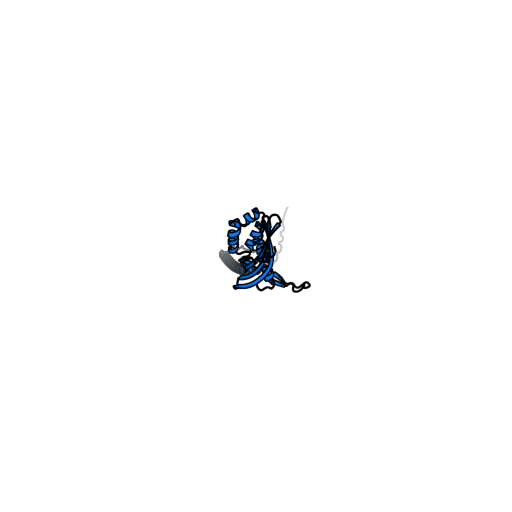425 C CA . SER A 1 180 ? -12.917 3.431 -12.158 1.00 71.75 180 SER A CA 1
ATOM 1426 C C . SER A 1 180 ? -13.276 4.881 -12.463 1.00 71.75 180 SER A C 1
ATOM 1428 O O . SER A 1 180 ? -13.961 5.164 -13.439 1.00 71.75 180 SER A O 1
ATOM 1430 N N . MET A 1 181 ? -12.856 5.794 -11.588 1.00 57.25 181 MET A N 1
ATOM 1431 C CA . MET A 1 181 ? -13.301 7.188 -11.609 1.00 57.25 181 MET A CA 1
ATOM 1432 C C . MET A 1 181 ? -12.675 7.986 -12.770 1.00 57.25 181 MET A C 1
ATOM 1434 O O . MET A 1 181 ? -13.303 8.881 -13.327 1.00 57.25 181 MET A O 1
ATOM 1438 N N . THR A 1 182 ? -11.446 7.617 -13.145 1.00 60.78 182 THR A N 1
ATOM 1439 C CA . THR A 1 182 ? -10.664 8.158 -14.270 1.00 60.78 182 THR A CA 1
ATOM 1440 C C . THR A 1 182 ? -9.888 6.998 -14.907 1.00 60.78 182 THR A C 1
ATOM 1442 O O . THR A 1 182 ? -9.719 5.958 -14.269 1.00 60.78 182 THR A O 1
ATOM 1445 N N . ARG A 1 183 ? -9.341 7.149 -16.129 1.00 61.94 183 ARG A N 1
ATOM 1446 C CA . ARG A 1 183 ? -8.451 6.130 -16.744 1.00 61.94 183 ARG A CA 1
ATOM 1447 C C . ARG A 1 183 ? -7.314 5.667 -15.809 1.00 61.94 183 ARG A C 1
ATOM 1449 O O . ARG A 1 183 ? -6.854 4.534 -15.931 1.00 61.94 183 ARG A O 1
ATOM 1456 N N . GLU A 1 184 ? -6.910 6.514 -14.863 1.00 74.81 184 GLU A N 1
ATOM 1457 C CA . GLU A 1 184 ? -5.740 6.314 -14.001 1.00 74.81 184 GLU A CA 1
ATOM 1458 C C . GLU A 1 184 ? -6.065 5.964 -12.538 1.00 74.81 184 GLU A C 1
ATOM 1460 O O . GLU A 1 184 ? -5.211 5.380 -11.873 1.00 74.81 184 GLU A O 1
ATOM 1465 N N . VAL A 1 185 ? -7.281 6.249 -12.043 1.00 84.62 185 VAL A N 1
ATOM 1466 C CA . VAL A 1 185 ? -7.643 6.062 -10.623 1.00 84.62 185 VAL A CA 1
ATOM 1467 C C . VAL A 1 185 ? -8.847 5.136 -10.465 1.00 84.62 185 VAL A C 1
ATOM 1469 O O . VAL A 1 185 ? -9.948 5.431 -10.937 1.00 84.62 185 VAL A O 1
ATOM 1472 N N . ASP A 1 186 ? -8.642 4.040 -9.738 1.00 89.19 186 ASP A N 1
ATOM 1473 C CA . ASP A 1 186 ? -9.680 3.085 -9.356 1.00 89.19 186 ASP A CA 1
ATOM 1474 C C . ASP A 1 186 ? -10.166 3.371 -7.924 1.00 89.19 186 ASP A C 1
ATOM 1476 O O . ASP A 1 186 ? -9.360 3.603 -7.024 1.00 89.19 186 ASP A O 1
ATOM 1480 N N . LYS A 1 187 ? -11.480 3.339 -7.688 1.00 90.81 187 LYS A N 1
ATOM 1481 C CA . LYS A 1 187 ? -12.077 3.469 -6.353 1.00 90.81 187 LYS A CA 1
ATOM 1482 C C . LYS A 1 187 ? -12.456 2.116 -5.782 1.00 90.81 187 LYS A C 1
ATOM 1484 O O . LYS A 1 187 ? -13.135 1.321 -6.433 1.00 90.81 187 LYS A O 1
ATOM 1489 N N . TYR A 1 188 ? -12.127 1.935 -4.515 1.00 93.94 188 TYR A N 1
ATOM 1490 C CA . TYR A 1 188 ? -12.479 0.774 -3.718 1.00 93.94 188 TYR A CA 1
ATOM 1491 C C . TYR A 1 188 ? -13.270 1.198 -2.484 1.00 93.94 188 TYR A C 1
ATOM 1493 O O . TYR A 1 188 ? -12.986 2.228 -1.871 1.00 93.94 188 TYR A O 1
ATOM 1501 N N . ARG A 1 189 ? -14.263 0.392 -2.119 1.00 94.50 189 ARG A N 1
ATOM 1502 C CA . ARG A 1 189 ? -14.929 0.424 -0.821 1.00 94.50 189 ARG A CA 1
ATOM 1503 C C . ARG A 1 189 ? -14.235 -0.584 0.070 1.00 94.50 189 ARG A C 1
ATOM 1505 O O . ARG A 1 189 ? -14.036 -1.717 -0.355 1.00 94.50 189 ARG A O 1
ATOM 1512 N N . ALA A 1 190 ? -13.917 -0.198 1.292 1.00 95.56 190 ALA A N 1
ATOM 1513 C CA . ALA A 1 190 ? -13.458 -1.122 2.309 1.00 95.56 190 ALA A CA 1
ATOM 1514 C C . ALA A 1 190 ? -14.362 -1.042 3.534 1.00 95.56 190 ALA A C 1
ATOM 1516 O O . ALA A 1 190 ? -14.662 0.049 4.013 1.00 95.56 190 ALA A O 1
ATOM 1517 N N . GLU A 1 191 ? -14.771 -2.192 4.051 1.00 95.56 191 GLU A N 1
ATOM 1518 C CA . GLU A 1 191 ? -15.511 -2.297 5.303 1.00 95.56 191 GLU A CA 1
ATOM 1519 C C . GLU A 1 191 ? -14.646 -2.990 6.345 1.00 95.56 191 GLU A C 1
ATOM 1521 O O . GLU A 1 191 ? -14.088 -4.065 6.100 1.00 95.56 191 GLU A O 1
ATOM 1526 N N . PHE A 1 192 ? -14.515 -2.368 7.511 1.00 95.38 192 PHE A N 1
ATOM 1527 C CA . PHE A 1 192 ? -13.650 -2.870 8.565 1.00 95.38 192 PHE A CA 1
ATOM 1528 C C . PHE A 1 192 ? -14.156 -2.479 9.949 1.00 95.38 192 PHE A C 1
ATOM 1530 O O . PHE A 1 192 ? -14.887 -1.504 10.120 1.00 95.38 192 PHE A O 1
ATOM 1537 N N . THR A 1 193 ? -13.761 -3.252 10.954 1.00 95.62 193 THR A N 1
ATOM 1538 C CA . THR A 1 193 ? -14.072 -2.972 12.356 1.00 95.62 193 THR A CA 1
ATOM 1539 C C . THR A 1 193 ? -12.842 -2.420 13.057 1.00 95.62 193 THR A C 1
ATOM 1541 O O . THR A 1 193 ? -11.750 -2.975 12.936 1.00 95.62 193 THR A O 1
ATOM 1544 N N . MET A 1 194 ? -13.038 -1.338 13.807 1.00 94.69 194 MET A N 1
ATOM 1545 C CA . MET A 1 194 ? -12.080 -0.830 14.782 1.00 94.69 194 MET A CA 1
ATOM 1546 C C . MET A 1 194 ? -12.519 -1.287 16.174 1.00 94.69 194 MET A C 1
ATOM 1548 O O . MET A 1 194 ? -13.680 -1.098 16.544 1.00 94.69 194 MET A O 1
ATOM 1552 N N . VAL A 1 195 ? -11.601 -1.894 16.922 1.00 94.56 195 VAL A N 1
ATOM 1553 C CA . VAL A 1 195 ? -11.815 -2.297 18.315 1.00 94.56 195 VAL A CA 1
ATOM 1554 C C . VAL A 1 195 ? -10.771 -1.618 19.181 1.00 94.56 195 VAL A C 1
ATOM 1556 O O . VAL A 1 195 ? -9.575 -1.899 19.051 1.00 94.56 195 VAL A O 1
ATOM 1559 N N . ASP A 1 196 ? -11.254 -0.765 20.070 1.00 93.62 196 ASP A N 1
ATOM 1560 C CA . ASP A 1 196 ? -10.467 0.035 20.991 1.00 93.62 196 ASP A CA 1
ATOM 1561 C C . ASP A 1 196 ? -10.459 -0.633 22.362 1.00 93.62 196 ASP A C 1
ATOM 1563 O O . ASP A 1 196 ? -11.508 -0.915 22.949 1.00 93.62 196 ASP A O 1
ATOM 1567 N N . ARG A 1 197 ? -9.257 -0.902 22.873 1.00 93.38 197 ARG A N 1
ATOM 1568 C CA . ARG A 1 197 ? -9.043 -1.499 24.188 1.00 93.38 197 ARG A CA 1
ATOM 1569 C C . ARG A 1 197 ? -8.250 -0.561 25.076 1.00 93.38 197 ARG A C 1
ATOM 1571 O O . ARG A 1 197 ? -7.219 -0.052 24.653 1.00 93.38 197 ARG A O 1
ATOM 1578 N N . ILE A 1 198 ? -8.683 -0.391 26.319 1.00 91.50 198 ILE A N 1
ATOM 1579 C CA . ILE A 1 198 ? -7.924 0.323 27.350 1.00 91.50 198 ILE A CA 1
ATOM 1580 C C . ILE A 1 198 ? -7.606 -0.679 28.451 1.00 91.50 198 ILE A C 1
ATOM 1582 O O . ILE A 1 198 ? -8.505 -1.331 28.981 1.00 91.50 198 ILE A O 1
ATOM 1586 N N . LYS A 1 199 ? -6.316 -0.848 28.771 1.00 85.50 199 LYS A N 1
ATOM 1587 C CA . LYS A 1 199 ? -5.843 -1.808 29.794 1.00 85.50 199 LYS A CA 1
ATOM 1588 C C . LYS A 1 199 ? -6.406 -3.234 29.611 1.00 85.50 199 LYS A C 1
ATOM 1590 O O . LYS A 1 199 ? -6.680 -3.934 30.580 1.00 85.50 199 LYS A O 1
ATOM 1595 N N . GLY A 1 200 ? -6.590 -3.659 28.360 1.00 82.62 200 GLY A N 1
ATOM 1596 C CA . GLY A 1 200 ? -7.077 -4.996 28.000 1.00 82.62 200 GLY A CA 1
ATOM 1597 C C . GLY A 1 200 ? -8.601 -5.157 27.933 1.00 82.62 200 GLY A C 1
ATOM 1598 O O . GLY A 1 200 ? -9.058 -6.172 27.412 1.00 82.62 200 GLY A O 1
ATOM 1599 N N . GLN A 1 201 ? -9.389 -4.173 28.374 1.00 88.31 201 GLN A N 1
ATOM 1600 C CA . GLN A 1 201 ? -10.850 -4.200 28.247 1.00 88.31 201 GLN A CA 1
ATOM 1601 C C . GLN A 1 201 ? -11.300 -3.497 26.967 1.00 88.31 201 GLN A C 1
ATOM 1603 O O . GLN A 1 201 ? -10.777 -2.437 26.630 1.00 88.31 201 GLN A O 1
ATOM 1608 N N . GLU A 1 202 ? -12.254 -4.093 26.250 1.00 90.06 202 GLU A N 1
ATOM 1609 C CA . GLU A 1 202 ? -12.883 -3.479 25.078 1.00 90.06 202 GLU A CA 1
ATOM 1610 C C . GLU A 1 202 ? -13.782 -2.327 25.528 1.00 90.06 202 GLU A C 1
ATOM 1612 O O . GLU A 1 202 ? -14.729 -2.531 26.282 1.00 90.06 202 GLU A O 1
ATOM 1617 N N . VAL A 1 203 ? -13.447 -1.117 25.087 1.00 90.31 203 VAL A N 1
ATOM 1618 C CA . VAL A 1 203 ? -14.179 0.109 25.431 1.00 90.31 203 VAL A CA 1
ATOM 1619 C C . VAL A 1 203 ? -15.126 0.487 24.308 1.00 90.31 203 VAL A C 1
ATOM 1621 O O . VAL A 1 203 ? -16.237 0.947 24.552 1.00 90.31 203 VAL A O 1
ATOM 1624 N N . GLU A 1 204 ? -14.690 0.297 23.064 1.00 90.50 204 GLU A N 1
ATOM 1625 C CA . GLU A 1 204 ? -15.464 0.719 21.913 1.00 90.50 204 GLU A CA 1
ATOM 1626 C C . GLU A 1 204 ? -15.232 -0.196 20.713 1.00 90.50 204 GLU A C 1
ATOM 1628 O O . GLU A 1 204 ? -14.105 -0.587 20.394 1.00 90.50 204 GLU A O 1
ATOM 1633 N N . ARG A 1 205 ? -16.326 -0.489 20.009 1.00 92.81 205 ARG A N 1
ATOM 1634 C CA . ARG A 1 205 ? -16.325 -1.176 18.724 1.00 92.81 205 ARG A CA 1
ATOM 1635 C C . ARG A 1 205 ? -17.071 -0.335 17.707 1.00 92.81 205 ARG A C 1
ATOM 1637 O O . ARG A 1 205 ? -18.238 0.003 17.902 1.00 92.81 205 ARG A O 1
ATOM 1644 N N . LYS A 1 206 ? -16.396 -0.024 16.605 1.00 93.31 206 LYS A N 1
ATOM 1645 C CA . LYS A 1 206 ? -16.930 0.789 15.511 1.00 93.31 206 LYS A CA 1
ATOM 1646 C C . LYS A 1 206 ? -16.841 0.031 14.204 1.00 93.31 206 LYS A C 1
ATOM 1648 O O . LYS A 1 206 ? -15.776 -0.472 13.843 1.00 93.31 206 LYS A O 1
ATOM 1653 N N . LEU A 1 207 ? -17.949 -0.013 13.475 1.00 93.69 207 LEU A N 1
ATOM 1654 C CA . LEU A 1 207 ? -17.954 -0.447 12.086 1.00 93.69 207 LEU A CA 1
ATOM 1655 C C . LEU A 1 207 ? -17.698 0.765 11.185 1.00 93.69 207 LEU A C 1
ATOM 1657 O O . LEU A 1 207 ? -18.338 1.806 11.326 1.00 93.69 207 LEU A O 1
ATOM 1661 N N . VAL A 1 208 ? -16.737 0.642 10.277 1.00 94.94 208 VAL A N 1
ATOM 1662 C CA . VAL A 1 208 ? -16.259 1.744 9.441 1.00 94.94 208 VAL A CA 1
ATOM 1663 C C . VAL A 1 208 ? -16.328 1.345 7.977 1.00 94.94 208 VAL A C 1
ATOM 1665 O O . VAL A 1 208 ? -15.938 0.243 7.593 1.00 94.94 208 VAL A O 1
ATOM 1668 N N . GLU A 1 209 ? -16.813 2.271 7.159 1.00 95.19 209 GLU A N 1
ATOM 1669 C CA . GLU A 1 209 ? -16.742 2.201 5.706 1.00 95.19 209 GLU A CA 1
ATOM 1670 C C . GLU A 1 209 ? -15.733 3.237 5.213 1.00 95.19 209 GLU A C 1
ATOM 1672 O O . GLU A 1 209 ? -15.844 4.423 5.526 1.00 95.19 209 GLU A O 1
ATOM 1677 N N . ALA A 1 210 ? -14.748 2.802 4.437 1.00 95.12 210 ALA A N 1
ATOM 1678 C CA . ALA A 1 210 ? -13.782 3.672 3.789 1.00 95.12 210 ALA A CA 1
ATOM 1679 C C . ALA A 1 210 ? -13.918 3.629 2.271 1.00 95.12 210 ALA A C 1
ATOM 1681 O O . ALA A 1 210 ? -14.193 2.587 1.677 1.00 95.12 210 ALA A O 1
ATOM 1682 N N . ILE A 1 211 ? -13.669 4.777 1.646 1.00 94.44 211 ILE A N 1
ATOM 1683 C CA . ILE A 1 211 ? -13.479 4.899 0.206 1.00 94.44 211 ILE A CA 1
ATOM 1684 C C . ILE A 1 211 ? -11.998 5.179 -0.030 1.00 94.44 211 ILE A C 1
ATOM 1686 O O . ILE A 1 211 ? -11.442 6.156 0.477 1.00 94.44 211 ILE A O 1
ATOM 1690 N N . VAL A 1 212 ? -11.367 4.308 -0.811 1.00 94.56 212 VAL A N 1
ATOM 1691 C CA . VAL A 1 212 ? -9.940 4.355 -1.126 1.00 94.56 212 VAL A CA 1
ATOM 1692 C C . VAL A 1 212 ? -9.774 4.554 -2.628 1.00 94.56 212 VAL A C 1
ATOM 1694 O O . VAL A 1 212 ? -10.323 3.799 -3.426 1.00 94.56 212 VAL A O 1
ATOM 1697 N N . GLY A 1 213 ? -9.042 5.591 -3.021 1.00 93.12 213 GLY A N 1
ATOM 1698 C CA . GLY A 1 213 ? -8.633 5.836 -4.401 1.00 93.12 213 GLY A CA 1
ATOM 1699 C C . GLY A 1 213 ? -7.234 5.281 -4.636 1.00 93.12 213 GLY A C 1
ATOM 1700 O O . GLY A 1 213 ? -6.316 5.621 -3.891 1.00 93.12 213 GLY A O 1
ATOM 1701 N N . ILE A 1 214 ? -7.079 4.463 -5.671 1.00 92.31 214 ILE A N 1
ATOM 1702 C CA . ILE A 1 214 ? -5.840 3.779 -6.039 1.00 92.31 214 ILE A CA 1
ATOM 1703 C C . ILE A 1 214 ? -5.374 4.234 -7.416 1.00 92.31 214 ILE A C 1
ATOM 1705 O O . ILE A 1 214 ? -6.138 4.164 -8.378 1.00 92.31 214 ILE A O 1
ATOM 1709 N N . ALA A 1 215 ? -4.108 4.628 -7.516 1.00 89.50 215 ALA A N 1
ATOM 1710 C CA . ALA A 1 215 ? -3.405 4.832 -8.777 1.00 89.50 215 ALA A CA 1
ATOM 1711 C C . ALA A 1 215 ? -2.300 3.780 -8.953 1.00 89.50 215 ALA A C 1
ATOM 1713 O O . ALA A 1 215 ? -1.800 3.228 -7.973 1.00 89.50 215 ALA A O 1
ATOM 1714 N N . TYR A 1 216 ? -1.923 3.511 -10.204 1.00 85.88 216 TYR A N 1
ATOM 1715 C CA . TYR A 1 216 ? -0.850 2.576 -10.552 1.00 85.88 216 TYR A CA 1
ATOM 1716 C C . TYR A 1 216 ? 0.265 3.336 -11.264 1.00 85.88 216 TYR A C 1
ATOM 1718 O O . TYR A 1 216 ? 0.044 3.855 -12.360 1.00 85.88 216 TYR A O 1
ATOM 1726 N N . ASN A 1 217 ? 1.456 3.382 -10.671 1.00 80.12 217 ASN A N 1
ATOM 1727 C CA . ASN A 1 217 ? 2.617 4.037 -11.261 1.00 80.12 217 ASN A CA 1
ATOM 1728 C C . ASN A 1 217 ? 3.878 3.156 -11.195 1.00 80.12 217 ASN A C 1
ATOM 1730 O O . ASN A 1 217 ? 4.742 3.350 -10.338 1.00 80.12 217 ASN A O 1
ATOM 1734 N N . PRO A 1 218 ? 4.038 2.191 -12.118 1.00 68.38 218 PRO A N 1
ATOM 1735 C CA . PRO A 1 218 ? 5.164 1.256 -12.083 1.00 68.38 218 PRO A CA 1
ATOM 1736 C C . PRO A 1 218 ? 6.525 1.920 -12.362 1.00 68.38 218 PRO A C 1
ATOM 1738 O O . PRO A 1 218 ? 7.563 1.342 -12.043 1.00 68.38 218 PRO A O 1
ATOM 1741 N N . LYS A 1 219 ? 6.549 3.125 -12.955 1.00 64.38 219 LYS A N 1
ATOM 1742 C CA . LYS A 1 219 ? 7.794 3.820 -13.329 1.00 64.38 219 LYS A CA 1
ATOM 1743 C C . LYS A 1 219 ? 8.494 4.494 -12.149 1.00 64.38 219 LYS A C 1
ATOM 1745 O O . LYS A 1 219 ? 9.699 4.708 -12.220 1.00 64.38 219 LYS A O 1
ATOM 1750 N N . GLU A 1 220 ? 7.768 4.802 -11.080 1.00 67.25 220 GLU A N 1
ATOM 1751 C CA . GLU A 1 220 ? 8.304 5.520 -9.914 1.00 67.25 220 GLU A CA 1
ATOM 1752 C C . GLU A 1 220 ? 8.857 4.597 -8.820 1.00 67.25 220 GLU A C 1
ATOM 1754 O O . GLU A 1 220 ? 9.362 5.068 -7.803 1.00 67.25 220 GLU A O 1
ATOM 1759 N N . VAL A 1 221 ? 8.808 3.276 -9.015 1.00 65.94 221 VAL A N 1
ATOM 1760 C CA . VAL A 1 221 ? 9.238 2.312 -7.996 1.00 65.94 221 VAL A CA 1
ATOM 1761 C C . VAL A 1 221 ? 10.721 1.971 -8.158 1.00 65.94 221 VAL A C 1
ATOM 1763 O O . VAL A 1 221 ? 11.139 1.445 -9.199 1.00 65.94 221 VAL A O 1
ATOM 1766 N N . SER A 1 222 ? 11.511 2.232 -7.108 1.00 73.50 222 SER A N 1
ATOM 1767 C CA . SER A 1 222 ? 12.918 1.817 -7.029 1.00 73.50 222 SER A CA 1
ATOM 1768 C C . SER A 1 222 ? 13.054 0.290 -7.127 1.00 73.50 222 SER A C 1
ATOM 1770 O O . SER A 1 222 ? 12.118 -0.453 -6.830 1.00 73.50 222 SER A O 1
ATOM 1772 N N . LEU A 1 223 ? 14.229 -0.201 -7.536 1.00 70.50 223 LEU A N 1
ATOM 1773 C CA . LEU A 1 223 ? 14.476 -1.642 -7.702 1.00 70.50 223 LEU A CA 1
ATOM 1774 C C . LEU A 1 223 ? 14.197 -2.452 -6.427 1.00 70.50 223 LEU A C 1
ATOM 1776 O O . LEU A 1 223 ? 13.619 -3.531 -6.510 1.00 70.50 223 LEU A O 1
ATOM 1780 N N . GLU A 1 224 ? 14.553 -1.919 -5.259 1.00 74.44 224 GLU A N 1
ATOM 1781 C CA . GLU A 1 224 ? 14.318 -2.565 -3.961 1.00 74.44 224 GLU A CA 1
ATOM 1782 C C . GLU A 1 224 ? 12.822 -2.658 -3.636 1.00 74.44 224 GLU A C 1
ATOM 1784 O O . GLU A 1 224 ? 12.328 -3.697 -3.201 1.00 74.44 224 GLU A O 1
ATOM 1789 N N . HIS A 1 225 ? 12.070 -1.591 -3.912 1.00 70.69 225 HIS A N 1
ATOM 1790 C CA . HIS A 1 225 ? 10.638 -1.537 -3.629 1.00 70.69 225 HIS A CA 1
ATOM 1791 C C . HIS A 1 225 ? 9.792 -2.283 -4.661 1.00 70.69 225 HIS A C 1
ATOM 1793 O O . HIS A 1 225 ? 8.657 -2.656 -4.364 1.00 70.69 225 HIS A O 1
ATOM 1799 N N . ARG A 1 226 ? 10.340 -2.562 -5.848 1.00 74.25 226 ARG A N 1
ATOM 1800 C CA . ARG A 1 226 ? 9.635 -3.277 -6.919 1.00 74.25 226 ARG A CA 1
ATOM 1801 C C . ARG A 1 226 ? 9.248 -4.699 -6.511 1.00 74.25 226 ARG A C 1
ATOM 1803 O O . ARG A 1 226 ? 8.235 -5.193 -6.985 1.00 74.25 226 ARG A O 1
ATOM 1810 N N . TYR A 1 227 ? 9.987 -5.322 -5.590 1.00 75.31 227 TYR A N 1
ATOM 1811 C CA . TYR A 1 227 ? 9.625 -6.627 -5.027 1.00 75.31 227 TYR A CA 1
ATOM 1812 C C . TYR A 1 227 ? 8.343 -6.589 -4.185 1.00 75.31 227 TYR A C 1
ATOM 1814 O O . TYR A 1 227 ? 7.564 -7.536 -4.223 1.00 75.31 227 TYR A O 1
ATOM 1822 N N . MET A 1 228 ? 8.108 -5.499 -3.449 1.00 76.62 228 MET A N 1
ATOM 1823 C CA . MET A 1 228 ? 6.926 -5.341 -2.589 1.00 76.62 228 MET A CA 1
ATOM 1824 C C . MET A 1 228 ? 5.755 -4.686 -3.326 1.00 76.62 228 MET A C 1
ATOM 1826 O O . MET A 1 228 ? 4.593 -4.978 -3.050 1.00 76.62 228 MET A O 1
ATOM 1830 N N . ASN A 1 229 ? 6.055 -3.794 -4.270 1.00 81.25 229 ASN A N 1
ATOM 1831 C CA . ASN A 1 229 ? 5.074 -3.044 -5.037 1.00 81.25 229 ASN A CA 1
ATOM 1832 C C . ASN A 1 229 ? 5.429 -3.027 -6.535 1.00 81.25 229 ASN A C 1
ATOM 1834 O O . ASN A 1 229 ? 5.799 -1.982 -7.076 1.00 81.25 229 ASN A O 1
ATOM 1838 N N . PRO A 1 230 ? 5.314 -4.170 -7.236 1.00 76.88 230 PRO A N 1
ATOM 1839 C CA . PRO A 1 230 ? 5.711 -4.290 -8.643 1.00 76.88 230 PRO A CA 1
ATOM 1840 C C . PRO A 1 230 ? 4.913 -3.380 -9.581 1.00 76.88 230 PRO A C 1
ATOM 1842 O O . PRO A 1 230 ? 5.390 -3.006 -10.649 1.00 76.88 230 PRO A O 1
ATOM 1845 N N . LEU A 1 231 ? 3.693 -3.027 -9.177 1.00 79.81 231 LEU A N 1
ATOM 1846 C CA . LEU A 1 231 ? 2.754 -2.223 -9.951 1.00 79.81 231 LEU A CA 1
ATOM 1847 C C . LEU A 1 231 ? 2.803 -0.729 -9.623 1.00 79.81 231 LEU A C 1
ATOM 1849 O O . LEU A 1 231 ? 2.126 0.056 -10.290 1.00 79.81 231 LEU A O 1
ATOM 1853 N N . GLY A 1 232 ? 3.554 -0.339 -8.591 1.00 83.62 232 GLY A N 1
ATOM 1854 C CA . GLY A 1 232 ? 3.516 1.020 -8.058 1.00 83.62 232 GLY A CA 1
ATOM 1855 C C . GLY A 1 232 ? 2.114 1.438 -7.628 1.00 83.62 232 GLY A C 1
ATOM 1856 O O . GLY A 1 232 ? 1.681 2.546 -7.933 1.00 83.62 232 GLY A O 1
ATOM 1857 N N . VAL A 1 233 ? 1.378 0.533 -6.980 1.00 88.50 233 VAL A N 1
ATOM 1858 C CA . VAL A 1 233 ? 0.080 0.833 -6.370 1.00 88.50 233 VAL A CA 1
ATOM 1859 C C . VAL A 1 233 ? 0.284 1.899 -5.304 1.00 88.50 233 VAL A C 1
ATOM 1861 O O . VAL A 1 233 ? 1.128 1.740 -4.426 1.00 88.50 233 VAL A O 1
ATOM 1864 N N . GLN A 1 234 ? -0.476 2.984 -5.394 1.00 91.19 234 GLN A N 1
ATOM 1865 C CA . GLN A 1 234 ? -0.450 4.067 -4.421 1.00 91.19 234 GLN A CA 1
ATOM 1866 C C . GLN A 1 234 ? -1.867 4.496 -4.060 1.00 91.19 234 GLN A C 1
ATOM 1868 O O . GLN A 1 234 ? -2.731 4.672 -4.925 1.00 91.19 234 GLN A O 1
ATOM 1873 N N . VAL A 1 235 ? -2.088 4.729 -2.770 1.00 93.19 235 VAL A N 1
ATOM 1874 C CA . VAL A 1 235 ? -3.301 5.358 -2.255 1.00 93.19 235 VAL A CA 1
ATOM 1875 C C . VAL A 1 235 ? -3.236 6.859 -2.527 1.00 93.19 235 VAL A C 1
ATOM 1877 O O . VAL A 1 235 ? -2.459 7.583 -1.909 1.00 93.19 235 VAL A O 1
ATOM 1880 N N . VAL A 1 236 ? -4.076 7.333 -3.445 1.00 92.62 236 VAL A N 1
ATOM 1881 C CA . VAL A 1 236 ? -4.184 8.750 -3.844 1.00 92.62 236 VAL A CA 1
ATOM 1882 C C . VAL A 1 236 ? -5.377 9.459 -3.209 1.00 92.62 236 VAL A C 1
ATOM 1884 O O . VAL A 1 236 ? -5.424 10.685 -3.160 1.00 92.62 236 VAL A O 1
ATOM 1887 N N . GLY A 1 237 ? -6.348 8.693 -2.712 1.00 91.25 237 GLY A N 1
ATOM 1888 C CA . GLY A 1 237 ? -7.552 9.201 -2.068 1.00 91.25 237 GLY A CA 1
ATOM 1889 C C . GLY A 1 237 ? -7.931 8.326 -0.886 1.00 91.25 237 GLY A C 1
ATOM 1890 O O . GLY A 1 237 ? -7.874 7.104 -0.973 1.00 91.25 237 GLY A O 1
ATOM 1891 N N . PHE A 1 238 ? -8.334 8.944 0.218 1.00 93.25 238 PHE A N 1
ATOM 1892 C CA . PHE A 1 238 ? -8.821 8.217 1.385 1.00 93.25 238 PHE A CA 1
ATOM 1893 C C . PHE A 1 238 ? -9.879 9.044 2.110 1.00 93.25 238 PHE A C 1
ATOM 1895 O O . PHE A 1 238 ? -9.640 10.217 2.418 1.00 93.25 238 PHE A O 1
ATOM 1902 N N . SER A 1 239 ? -11.029 8.441 2.381 1.00 92.19 239 SER A N 1
ATOM 1903 C CA . SER A 1 239 ? -12.057 8.974 3.271 1.00 92.19 239 SER A CA 1
ATOM 1904 C C . SER A 1 239 ? -12.717 7.832 4.034 1.00 92.19 239 SER A C 1
ATOM 1906 O O . SER A 1 239 ? -12.766 6.702 3.551 1.00 92.19 239 SER A O 1
ATOM 1908 N N . MET A 1 240 ? -13.212 8.122 5.234 1.00 93.12 240 MET A N 1
ATOM 1909 C CA . MET A 1 240 ? -13.870 7.139 6.091 1.00 93.12 240 MET A CA 1
ATOM 1910 C C . MET A 1 240 ? -15.152 7.708 6.688 1.00 93.12 240 MET A C 1
ATOM 1912 O O . MET A 1 240 ? -15.248 8.908 6.945 1.00 93.12 240 MET A O 1
ATOM 1916 N N . ARG A 1 241 ? -16.122 6.828 6.916 1.00 93.56 241 ARG A N 1
ATOM 1917 C CA . ARG A 1 241 ? -17.405 7.115 7.545 1.00 93.56 241 ARG A CA 1
ATOM 1918 C C . ARG A 1 241 ? -17.723 6.011 8.546 1.00 93.56 241 ARG A C 1
ATOM 1920 O O . ARG A 1 241 ? -17.632 4.828 8.223 1.00 93.56 241 ARG A O 1
ATOM 1927 N N . PHE A 1 242 ? -18.111 6.400 9.753 1.00 91.31 242 PHE A N 1
ATOM 1928 C CA . PHE A 1 242 ? -18.596 5.463 10.761 1.00 91.31 242 PHE A CA 1
ATOM 1929 C C . PHE A 1 242 ? -20.011 5.015 10.390 1.00 91.31 242 PHE A C 1
ATOM 1931 O O . PHE A 1 242 ? -20.852 5.851 10.057 1.00 91.31 242 PHE A O 1
ATOM 1938 N N . LYS A 1 243 ? -20.264 3.705 10.415 1.00 87.88 243 LYS A N 1
ATOM 1939 C CA . LYS A 1 243 ? -21.626 3.173 10.377 1.00 87.88 243 LYS A CA 1
ATOM 1940 C C . LYS A 1 243 ? -22.193 3.294 11.794 1.00 87.88 243 LYS A C 1
ATOM 1942 O O . LYS A 1 243 ? -21.511 2.972 12.764 1.00 87.88 243 LYS A O 1
ATOM 1947 N N . GLU A 1 244 ? -23.404 3.822 11.903 1.00 77.69 244 GLU A N 1
ATOM 1948 C CA . GLU A 1 244 ? -24.085 4.020 13.183 1.00 77.69 244 GLU A CA 1
ATOM 1949 C C . GLU A 1 244 ? -24.308 2.655 13.859 1.00 77.69 244 GLU A C 1
ATOM 1951 O O . GLU A 1 244 ? -24.750 1.698 13.217 1.00 77.69 244 GLU A O 1
ATOM 1956 N N . ASN A 1 245 ? -23.923 2.529 15.133 1.00 56.75 245 ASN A N 1
ATOM 1957 C CA . ASN A 1 245 ? -24.033 1.272 15.873 1.00 56.75 245 ASN A CA 1
ATOM 1958 C C . ASN A 1 245 ? -25.513 0.988 16.179 1.00 56.75 245 ASN A C 1
ATOM 1960 O O . ASN A 1 245 ? -26.112 1.690 16.984 1.00 56.75 245 ASN A O 1
ATOM 1964 N N . GLN A 1 246 ? -26.082 -0.092 15.636 1.00 45.94 246 GLN A N 1
ATOM 1965 C CA . GLN A 1 246 ? -27.442 -0.552 15.979 1.00 45.94 246 GLN A CA 1
ATOM 1966 C C . GLN A 1 246 ? -27.561 -1.217 17.372 1.00 45.94 246 GLN A C 1
ATOM 1968 O O . GLN A 1 246 ? -28.535 -1.907 17.649 1.00 45.94 246 GLN A O 1
ATOM 1973 N N . ASN A 1 247 ? -26.591 -1.015 18.269 1.00 44.38 247 ASN A N 1
ATOM 1974 C CA . ASN A 1 247 ? -26.527 -1.677 19.580 1.00 44.38 247 ASN A CA 1
ATOM 1975 C C . ASN A 1 247 ? -26.779 -0.729 20.771 1.00 44.38 247 ASN A C 1
ATOM 1977 O O . ASN A 1 247 ? -26.224 -0.942 21.842 1.00 44.38 247 ASN A O 1
ATOM 1981 N N . GLN A 1 248 ? -27.619 0.299 20.616 1.00 39.91 248 GLN A N 1
ATOM 1982 C CA . GLN A 1 248 ? -28.076 1.144 21.739 1.00 39.91 248 GLN A CA 1
ATOM 1983 C C . GLN A 1 248 ? -29.567 0.972 22.104 1.00 39.91 248 GLN A C 1
ATOM 1985 O O . GLN A 1 248 ? -30.125 1.828 22.775 1.00 39.91 248 GLN A O 1
ATOM 1990 N N . GLU A 1 249 ? -30.217 -0.140 21.730 1.00 35.34 249 GLU A N 1
ATOM 1991 C CA . GLU A 1 249 ? -31.624 -0.416 22.108 1.00 35.34 249 GLU A CA 1
ATOM 1992 C C . GLU A 1 249 ? -3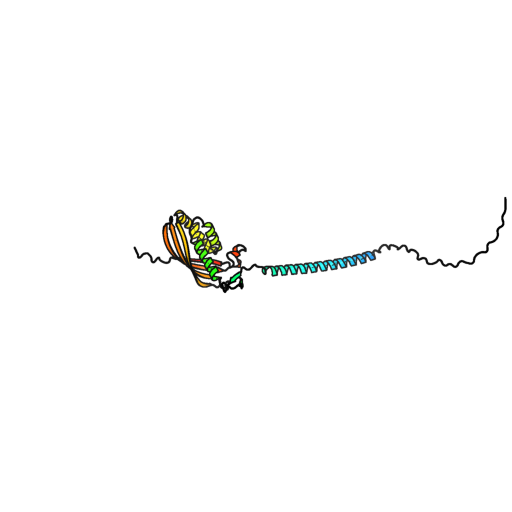1.834 -1.636 23.023 1.00 35.34 249 GLU A C 1
ATOM 1994 O O . GLU A 1 249 ? -32.959 -2.105 23.191 1.00 35.34 249 GLU A O 1
ATOM 1999 N N . LYS A 1 250 ? -30.787 -2.167 23.660 1.00 38.47 250 LYS A N 1
ATOM 2000 C CA . LYS A 1 250 ? -30.964 -3.191 24.700 1.00 38.47 250 LYS A CA 1
ATOM 2001 C C . LYS A 1 250 ? -30.012 -2.973 25.864 1.00 38.47 250 LYS A C 1
ATOM 2003 O O . LYS A 1 250 ? -28.986 -3.637 25.920 1.00 38.47 250 LYS A O 1
ATOM 2008 N N . GLU A 1 251 ? -30.380 -2.054 26.750 1.00 33.31 251 GLU A N 1
ATOM 2009 C CA . GLU A 1 251 ? -30.258 -2.179 28.213 1.00 33.31 251 GLU A CA 1
ATOM 2010 C C . GLU A 1 251 ? -31.055 -1.075 28.916 1.00 33.31 251 GLU A C 1
ATOM 2012 O O . GLU A 1 251 ? -30.945 0.099 28.496 1.00 33.31 251 GLU A O 1
#

Radius of gyration: 49.13 Å; Cα contacts (8 Å, |Δi|>4): 286; chains: 1; bounding box: 168×49×107 Å